Protein AF-A0A8T6PC17-F1 (afdb_monomer_lite)

Structure (mmCIF, N/CA/C/O backbone):
data_AF-A0A8T6PC17-F1
#
_entry.id   AF-A0A8T6PC17-F1
#
loop_
_atom_site.group_PDB
_atom_site.id
_atom_site.type_symbol
_atom_site.label_atom_id
_atom_site.label_alt_id
_atom_site.label_comp_id
_atom_site.label_asym_id
_atom_site.label_entity_id
_atom_site.label_seq_id
_atom_site.pdbx_PDB_ins_code
_atom_site.Cartn_x
_atom_site.Cartn_y
_atom_site.Cartn_z
_atom_site.occupancy
_atom_site.B_iso_or_equiv
_atom_site.auth_seq_id
_atom_site.auth_comp_id
_atom_site.auth_asym_id
_atom_site.auth_atom_id
_atom_site.pdbx_PDB_model_num
ATOM 1 N N . MET A 1 1 ? -66.123 38.600 8.427 1.00 38.62 1 MET A N 1
ATOM 2 C CA . MET A 1 1 ? -66.485 37.543 9.394 1.00 38.62 1 MET A CA 1
ATOM 3 C C . MET A 1 1 ? -65.204 36.845 9.811 1.00 38.62 1 MET A C 1
ATOM 5 O O . MET A 1 1 ? -64.512 36.312 8.956 1.00 38.62 1 MET A O 1
ATOM 9 N N . ASN A 1 2 ? -64.851 36.982 11.090 1.00 35.50 2 ASN A N 1
ATOM 10 C CA . ASN A 1 2 ? -63.635 36.460 11.715 1.00 35.50 2 ASN A CA 1
ATOM 11 C C . ASN A 1 2 ? -63.591 34.930 11.661 1.00 35.50 2 ASN A C 1
ATOM 13 O O . ASN A 1 2 ? -64.499 34.290 12.186 1.00 35.50 2 ASN A O 1
ATOM 17 N N . HIS A 1 3 ? -62.509 34.360 11.130 1.00 36.97 3 HIS A N 1
ATOM 18 C CA . HIS A 1 3 ? -62.117 32.990 11.450 1.00 36.97 3 HIS A CA 1
ATOM 19 C C . HIS A 1 3 ? -60.889 33.017 12.358 1.00 36.97 3 HIS A C 1
ATOM 21 O O . HIS A 1 3 ? -59.875 33.644 12.062 1.00 36.97 3 HIS A O 1
ATOM 27 N N . ASN A 1 4 ? -61.067 32.381 13.512 1.00 34.69 4 ASN A N 1
ATOM 28 C CA . ASN A 1 4 ? -60.181 32.371 14.660 1.00 34.69 4 ASN A CA 1
ATOM 29 C C . ASN A 1 4 ? -58.764 31.895 14.335 1.00 34.69 4 ASN A C 1
ATOM 31 O O . ASN A 1 4 ? -58.539 30.756 13.930 1.00 34.69 4 ASN A O 1
ATOM 35 N N . ASN A 1 5 ? -57.819 32.771 14.660 1.00 35.12 5 ASN A N 1
ATOM 36 C CA . ASN A 1 5 ? -56.420 32.471 14.898 1.00 35.12 5 ASN A CA 1
ATOM 37 C C . ASN A 1 5 ? -56.327 31.510 16.099 1.00 35.12 5 ASN A C 1
ATOM 39 O O . ASN A 1 5 ? -56.487 31.925 17.246 1.00 35.12 5 ASN A O 1
ATOM 43 N N . THR A 1 6 ? -56.097 30.222 15.855 1.00 39.25 6 THR A N 1
ATOM 44 C CA . THR A 1 6 ? -55.611 29.298 16.887 1.00 39.25 6 THR A CA 1
ATOM 45 C C . THR A 1 6 ? -54.110 29.182 16.700 1.00 39.25 6 THR A C 1
ATOM 47 O O . THR A 1 6 ? -53.612 28.352 15.947 1.00 39.25 6 THR A O 1
ATOM 50 N N . GLN A 1 7 ? -53.383 30.084 17.357 1.00 31.59 7 GLN A N 1
ATOM 51 C CA . GLN A 1 7 ? -51.952 29.905 17.530 1.00 31.59 7 GLN A CA 1
ATOM 52 C C . GLN A 1 7 ? -51.702 28.605 18.309 1.00 31.59 7 GLN A C 1
ATOM 54 O O . GLN A 1 7 ? -52.359 28.385 19.334 1.00 31.59 7 GLN A O 1
ATOM 59 N N . PRO A 1 8 ? -50.755 27.750 17.887 1.00 36.22 8 PRO A N 1
ATOM 60 C CA . PRO A 1 8 ? -50.191 26.774 18.799 1.00 36.22 8 PRO A CA 1
ATOM 61 C C . PRO A 1 8 ? -49.526 27.549 19.938 1.00 36.22 8 PRO A C 1
ATOM 63 O O . PRO A 1 8 ? -48.750 28.475 19.697 1.00 36.22 8 PRO A O 1
ATOM 66 N N . LYS A 1 9 ? -49.886 27.200 21.178 1.00 34.41 9 LYS A N 1
ATOM 67 C CA . LYS A 1 9 ? -49.262 27.728 22.392 1.00 34.41 9 LYS A CA 1
ATOM 68 C C . LYS A 1 9 ? -47.749 27.718 22.209 1.00 34.41 9 LYS A C 1
ATOM 70 O O . LYS A 1 9 ? -47.139 26.661 22.086 1.00 34.41 9 LYS A O 1
ATOM 75 N N . THR A 1 10 ? -47.171 28.907 22.222 1.00 37.72 10 THR A N 1
ATOM 76 C CA . THR A 1 10 ? -45.755 29.129 22.447 1.00 37.72 10 THR A CA 1
ATOM 77 C C . THR A 1 10 ? -45.393 28.497 23.790 1.00 37.72 10 THR A C 1
ATOM 79 O O . THR A 1 10 ? -45.603 29.100 24.841 1.00 37.72 10 THR A O 1
ATOM 82 N N . SER A 1 11 ? -44.850 27.278 23.775 1.00 37.09 11 SER A N 1
ATOM 83 C CA . SER A 1 11 ? -43.999 26.778 24.857 1.00 37.09 11 SER A CA 1
ATOM 84 C C . SER A 1 11 ? -42.631 27.451 24.727 1.00 37.09 11 SER A C 1
ATOM 86 O O . SER A 1 11 ? -41.612 26.815 24.466 1.00 37.09 11 SER A O 1
ATOM 88 N N . SER A 1 12 ? -42.625 28.779 24.799 1.00 42.44 12 SER A N 1
ATOM 89 C CA . SER A 1 12 ? -41.418 29.513 25.120 1.00 42.44 12 SER A CA 1
ATOM 90 C C . SER A 1 12 ? -41.206 29.351 26.618 1.00 42.44 12 SER A C 1
ATOM 92 O O . SER A 1 12 ? -42.119 29.661 27.383 1.00 42.44 12 SER A O 1
ATOM 94 N N . ASP A 1 13 ? -39.996 28.932 26.983 1.00 37.28 13 ASP A N 1
ATOM 95 C CA . ASP A 1 13 ? -39.400 29.064 28.319 1.00 37.28 13 ASP A CA 1
ATOM 96 C C . ASP A 1 13 ? -39.451 27.834 29.256 1.00 37.28 13 ASP A C 1
ATOM 98 O O . ASP A 1 13 ? -39.882 27.926 30.400 1.00 37.28 13 ASP A O 1
ATOM 102 N N . ASP A 1 14 ? -38.949 26.675 28.796 1.00 39.75 14 ASP A N 1
ATOM 103 C CA . ASP A 1 14 ? -38.474 25.601 29.705 1.00 39.75 14 ASP A CA 1
ATOM 104 C C . ASP A 1 14 ? -37.190 24.892 29.209 1.00 39.75 14 ASP A C 1
ATOM 106 O O . ASP A 1 14 ? -36.921 23.730 29.499 1.00 39.75 14 ASP A O 1
ATOM 110 N N . THR A 1 15 ? -36.354 25.579 28.421 1.00 43.72 15 THR A N 1
ATOM 111 C CA . THR A 1 15 ? -35.022 25.071 28.014 1.00 43.72 15 THR A CA 1
ATOM 112 C C . THR A 1 15 ? -33.902 25.538 28.951 1.00 43.72 15 THR A C 1
ATOM 114 O O . THR A 1 15 ? -32.711 25.375 28.673 1.00 43.72 15 THR A O 1
ATOM 117 N N . THR A 1 16 ? -34.268 26.120 30.089 1.00 41.66 16 THR A N 1
ATOM 118 C CA . THR A 1 16 ? -33.366 26.677 31.094 1.00 41.66 16 THR A CA 1
ATOM 119 C C . THR A 1 16 ? -32.844 25.558 31.993 1.00 41.66 16 THR A C 1
ATOM 121 O O . THR A 1 16 ? -33.380 25.268 33.054 1.00 41.66 16 THR A O 1
ATOM 124 N N . HIS A 1 17 ? -31.757 24.919 31.555 1.00 48.59 17 HIS A N 1
ATOM 125 C CA . HIS A 1 17 ? -30.854 24.113 32.384 1.00 48.59 17 HIS A CA 1
ATOM 126 C C . HIS A 1 17 ? -31.538 23.150 33.369 1.00 48.59 17 HIS A C 1
ATOM 128 O O . HIS A 1 17 ? -31.428 23.319 34.588 1.00 48.59 17 HIS A O 1
ATOM 134 N N . ARG A 1 18 ? -32.134 22.060 32.867 1.00 57.16 18 ARG A N 1
ATOM 135 C CA . ARG A 1 18 ? -32.389 20.888 33.717 1.00 57.16 18 ARG A CA 1
ATOM 136 C C . ARG A 1 18 ? -31.048 20.487 34.344 1.00 57.16 18 ARG A C 1
ATOM 138 O O . ARG A 1 18 ? -30.121 20.066 33.648 1.00 57.16 18 ARG A O 1
ATOM 145 N N . ARG A 1 19 ? -30.884 20.743 35.648 1.00 61.84 19 ARG A N 1
ATOM 146 C CA . ARG A 1 19 ? -29.647 20.413 36.367 1.00 61.84 19 ARG A CA 1
ATOM 147 C C . ARG A 1 19 ? -29.445 18.908 36.233 1.00 61.84 19 ARG A C 1
ATOM 149 O O . ARG A 1 19 ? -30.318 18.148 36.643 1.00 61.84 19 ARG A O 1
ATOM 156 N N . LEU A 1 20 ? -28.310 18.495 35.659 1.00 67.81 20 LEU A N 1
ATOM 157 C CA . LEU A 1 20 ? -27.928 17.083 35.636 1.00 67.81 20 LEU A CA 1
ATOM 158 C C . LEU A 1 20 ? -28.028 16.529 37.058 1.00 67.81 20 LEU A C 1
ATOM 160 O O . LEU A 1 20 ? -27.540 17.156 38.005 1.00 67.81 20 LEU A O 1
ATOM 164 N N . SER A 1 21 ? -28.599 15.334 37.189 1.00 80.12 21 SER A N 1
ATOM 165 C CA . SER A 1 21 ? -28.471 14.557 38.416 1.00 80.12 21 SER A CA 1
ATOM 166 C C . SER A 1 21 ? -26.987 14.438 38.772 1.00 80.12 21 SER A C 1
ATOM 168 O O . SER A 1 21 ? -26.152 14.170 37.902 1.00 80.12 21 SER A O 1
ATOM 170 N N . GLY A 1 22 ? -26.637 14.629 40.048 1.00 81.44 22 GLY A N 1
ATOM 171 C CA . GLY A 1 22 ? -25.241 14.552 40.498 1.00 81.44 22 GLY A CA 1
ATOM 172 C C . GLY A 1 22 ? -24.567 13.226 40.122 1.00 81.44 22 GLY A C 1
ATOM 173 O O . GLY A 1 22 ? -23.372 13.202 39.841 1.00 81.44 22 GLY A O 1
ATOM 174 N N . LYS A 1 23 ? -25.354 12.144 40.023 1.00 85.75 23 LYS A N 1
ATOM 175 C CA . LYS A 1 23 ? -24.898 10.824 39.567 1.00 85.75 23 LYS A CA 1
ATOM 176 C C . LYS A 1 23 ? -24.514 10.817 38.084 1.00 85.75 23 LYS A C 1
ATOM 178 O O . LYS A 1 23 ? -23.431 10.347 37.754 1.00 85.75 23 LYS A O 1
ATOM 183 N N . ASP A 1 24 ? -25.349 11.373 37.206 1.00 84.69 24 ASP A N 1
ATOM 184 C CA . ASP A 1 24 ? -25.100 11.375 35.755 1.00 84.69 24 ASP A CA 1
ATOM 185 C C . ASP A 1 24 ? -23.933 12.285 35.383 1.00 84.69 24 ASP A C 1
ATOM 187 O O . ASP A 1 24 ? -23.145 11.959 34.497 1.00 84.69 24 ASP A O 1
ATOM 191 N N . ARG A 1 25 ? -23.768 13.397 36.111 1.00 86.25 25 ARG A N 1
ATOM 192 C CA . ARG A 1 25 ? -22.602 14.270 35.950 1.00 86.25 25 ARG A CA 1
ATOM 193 C C . ARG A 1 25 ? -21.313 13.537 36.311 1.00 86.25 25 ARG A C 1
ATOM 195 O O . ARG A 1 25 ? -20.349 13.611 35.555 1.00 86.25 25 ARG A O 1
ATOM 202 N N . LEU A 1 26 ? -21.311 12.825 37.438 1.00 88.44 26 LEU A N 1
ATOM 203 C CA . LEU A 1 26 ? -20.152 12.055 37.881 1.00 88.44 26 LEU A CA 1
ATOM 204 C C . LEU A 1 26 ? -19.816 10.952 36.872 1.00 88.44 26 LEU A C 1
ATOM 206 O O . LEU A 1 26 ? -18.661 10.825 36.479 1.00 88.44 26 LEU A O 1
ATOM 210 N N . VAL A 1 27 ? -20.814 10.200 36.395 1.00 88.19 27 VAL A N 1
ATOM 211 C CA . VAL A 1 27 ? -20.588 9.134 35.404 1.00 88.19 27 VAL A CA 1
ATOM 212 C C . VAL A 1 27 ? -20.061 9.702 34.085 1.00 88.19 27 VAL A C 1
ATOM 214 O O . VAL A 1 27 ? -19.122 9.141 33.527 1.00 88.19 27 VAL A O 1
ATOM 217 N N . LEU A 1 28 ? -20.591 10.835 33.610 1.00 88.44 28 LEU A N 1
ATOM 218 C CA . LEU A 1 28 ? -20.101 11.492 32.397 1.00 88.44 28 LEU A CA 1
ATOM 219 C C . LEU A 1 28 ? -18.649 11.971 32.548 1.00 88.44 28 LEU A C 1
ATOM 221 O O . LEU A 1 28 ? -17.837 11.778 31.642 1.00 88.44 28 LEU A O 1
ATOM 225 N N . GLU A 1 29 ? -18.306 12.580 33.688 1.00 89.94 29 GLU A N 1
ATOM 226 C CA . GLU A 1 29 ? -16.937 13.014 33.978 1.00 89.94 29 GLU A CA 1
ATOM 227 C C . GLU A 1 29 ? -15.982 11.812 34.010 1.00 89.94 29 GLU A C 1
ATOM 229 O O . GLU A 1 29 ? -14.968 11.831 33.309 1.00 89.94 29 GLU A O 1
ATOM 234 N N . VAL A 1 30 ? -16.342 10.732 34.710 1.00 91.69 30 VAL A N 1
ATOM 235 C CA . VAL A 1 30 ? -15.553 9.491 34.753 1.00 91.69 30 VAL A CA 1
ATOM 236 C C . VAL A 1 30 ? -15.402 8.882 33.359 1.00 91.69 30 VAL A C 1
ATOM 238 O O . VAL A 1 30 ? -14.283 8.593 32.946 1.00 91.69 30 VAL A O 1
ATOM 241 N N . LEU A 1 31 ? -16.489 8.741 32.596 1.00 91.88 31 LEU A N 1
ATOM 242 C CA . LEU A 1 31 ? -16.455 8.174 31.247 1.00 91.88 31 LEU A CA 1
ATOM 243 C C . LEU A 1 31 ? -15.556 8.993 30.313 1.00 91.88 31 LEU A C 1
ATOM 245 O O . LEU A 1 31 ? -14.744 8.428 29.580 1.00 91.88 31 LEU A O 1
ATOM 249 N N . SER A 1 32 ? -15.659 10.324 30.368 1.00 90.00 32 SER A N 1
ATOM 250 C CA . SER A 1 32 ? -14.816 11.216 29.568 1.00 90.00 32 SER A CA 1
ATOM 251 C C . SER A 1 32 ? -13.331 11.051 29.903 1.00 90.00 32 SER A C 1
ATOM 253 O O . SER A 1 32 ? -12.509 10.931 28.996 1.00 90.00 32 SER A O 1
ATOM 255 N N . ILE A 1 33 ? -12.993 10.967 31.195 1.00 93.75 33 ILE A N 1
ATOM 256 C CA . ILE A 1 33 ? -11.620 10.773 31.672 1.00 93.75 33 ILE A CA 1
ATOM 257 C C . ILE A 1 33 ? -11.094 9.407 31.238 1.00 93.75 33 ILE A C 1
ATOM 259 O O . ILE A 1 33 ? -9.994 9.332 30.703 1.00 93.75 33 ILE A O 1
ATOM 263 N N . VAL A 1 34 ? -11.884 8.343 31.403 1.00 92.88 34 VAL A N 1
ATOM 264 C CA . VAL A 1 34 ? -11.506 6.987 30.985 1.00 92.88 34 VAL A CA 1
ATOM 265 C C . VAL A 1 34 ? -11.266 6.928 29.476 1.00 92.88 34 VAL A C 1
ATOM 267 O O . VAL A 1 34 ? -10.267 6.362 29.047 1.00 92.88 34 VAL A O 1
ATOM 270 N N . THR A 1 35 ? -12.121 7.559 28.665 1.00 92.62 35 THR A N 1
ATOM 271 C CA . THR A 1 35 ? -11.946 7.603 27.200 1.00 92.62 35 THR A CA 1
ATOM 272 C C . THR A 1 35 ? -10.639 8.300 26.813 1.00 92.62 35 THR A C 1
ATOM 274 O O . THR A 1 35 ? -9.890 7.799 25.976 1.00 92.62 35 THR A O 1
ATOM 277 N N . ILE A 1 36 ? -10.338 9.441 27.444 1.00 93.50 36 ILE A N 1
ATOM 278 C CA . ILE A 1 36 ? -9.083 10.174 27.219 1.00 93.50 36 ILE A CA 1
ATOM 279 C C . ILE A 1 36 ? -7.891 9.320 27.651 1.00 93.50 36 ILE A C 1
ATOM 281 O O . ILE A 1 36 ? -6.908 9.229 26.921 1.00 93.50 36 ILE A O 1
ATOM 285 N N . LEU A 1 37 ? -7.989 8.670 28.812 1.00 95.38 37 LEU A N 1
ATOM 286 C CA . LEU A 1 37 ? -6.929 7.835 29.361 1.00 95.38 37 LEU A CA 1
ATOM 287 C C . LEU A 1 37 ? -6.628 6.642 28.451 1.00 95.38 37 LEU A C 1
ATOM 289 O O . LEU A 1 37 ? -5.460 6.358 28.227 1.00 95.38 37 LEU A O 1
ATOM 293 N N . ILE A 1 38 ? -7.644 6.009 27.855 1.00 92.44 38 ILE A N 1
ATOM 294 C CA . ILE A 1 38 ? -7.450 4.969 26.831 1.00 92.44 38 ILE A CA 1
ATOM 295 C C . ILE A 1 38 ? -6.621 5.519 25.663 1.00 92.44 38 ILE A C 1
ATOM 297 O O . ILE A 1 38 ? -5.624 4.910 25.285 1.00 92.44 38 ILE A O 1
ATOM 301 N N . GLY A 1 39 ? -6.983 6.689 25.126 1.00 92.38 39 GLY A N 1
ATOM 302 C CA . GLY A 1 39 ? -6.232 7.319 24.036 1.00 92.38 39 GLY A CA 1
ATOM 303 C C . GLY A 1 39 ? -4.778 7.626 24.410 1.00 92.38 39 GLY A C 1
ATOM 304 O O . GLY A 1 39 ? -3.867 7.322 23.645 1.00 92.38 39 GLY A O 1
ATOM 305 N N . VAL A 1 40 ? -4.544 8.158 25.613 1.00 95.62 40 VAL A N 1
ATOM 306 C CA . VAL A 1 40 ? -3.193 8.436 26.130 1.00 95.62 40 VAL A CA 1
ATOM 307 C C . VAL A 1 40 ? -2.389 7.149 26.315 1.00 95.62 40 VAL A C 1
ATOM 309 O O . VAL A 1 40 ? -1.231 7.099 25.913 1.00 95.62 40 VAL A O 1
ATOM 312 N N . VAL A 1 41 ? -2.991 6.095 26.871 1.00 95.00 41 VAL A N 1
ATOM 313 C CA . VAL A 1 41 ? -2.334 4.793 27.063 1.00 95.00 41 VAL A CA 1
ATOM 314 C C . VAL A 1 41 ? -1.929 4.180 25.725 1.00 95.00 41 VAL A C 1
ATOM 316 O O . VAL A 1 41 ? -0.812 3.687 25.616 1.00 95.00 41 VAL A O 1
ATOM 319 N N . VAL A 1 42 ? -2.774 4.260 24.692 1.00 93.50 42 VAL A N 1
ATOM 320 C CA . VAL A 1 42 ? -2.438 3.781 23.338 1.00 93.50 42 VAL A CA 1
ATOM 321 C C . VAL A 1 42 ? -1.213 4.511 22.776 1.00 93.50 42 VAL A C 1
ATOM 323 O O . VAL A 1 42 ? -0.306 3.875 22.238 1.00 93.50 42 VAL A O 1
ATOM 326 N N . LEU A 1 43 ? -1.144 5.835 22.940 1.00 95.25 43 LEU A N 1
ATOM 327 C CA . LEU A 1 43 ? -0.004 6.635 22.482 1.00 95.25 43 LEU A CA 1
ATOM 328 C C . LEU A 1 43 ? 1.276 6.334 23.275 1.00 95.25 43 LEU A C 1
ATOM 330 O O . LEU A 1 43 ? 2.348 6.196 22.687 1.00 95.25 43 LEU A O 1
ATOM 334 N N . LEU A 1 44 ? 1.168 6.199 24.600 1.00 95.94 44 LEU A N 1
ATOM 335 C CA . LEU A 1 44 ? 2.292 5.835 25.465 1.00 95.94 44 LEU A CA 1
ATOM 336 C C . LEU A 1 44 ? 2.807 4.429 25.161 1.00 95.94 44 LEU A C 1
ATOM 338 O O . LEU A 1 44 ? 4.017 4.219 25.140 1.00 95.94 44 LEU A O 1
ATOM 342 N N . TYR A 1 45 ? 1.907 3.484 24.890 1.00 94.56 45 TYR A N 1
ATOM 343 C CA . TYR A 1 45 ? 2.270 2.132 24.486 1.00 94.56 45 TYR A CA 1
ATOM 344 C C . TYR A 1 45 ? 3.066 2.143 23.181 1.00 94.56 45 TYR A C 1
ATOM 346 O O . TYR A 1 45 ? 4.113 1.507 23.108 1.00 94.56 45 TYR A O 1
ATOM 354 N N . PHE A 1 46 ? 2.627 2.910 22.179 1.00 95.06 46 PHE A N 1
ATOM 355 C CA . PHE A 1 46 ? 3.373 3.053 20.930 1.00 95.06 46 PHE A CA 1
ATOM 356 C C . PHE A 1 46 ? 4.759 3.665 21.153 1.00 95.06 46 PHE A C 1
ATOM 358 O O . PHE A 1 46 ? 5.749 3.123 20.671 1.00 95.06 46 PHE A O 1
ATOM 365 N N . PHE A 1 47 ? 4.857 4.740 21.939 1.00 94.06 47 PHE A N 1
ATOM 366 C CA . PHE A 1 47 ? 6.151 5.341 22.267 1.00 94.06 47 PHE A CA 1
ATOM 367 C C . PHE A 1 47 ? 7.079 4.356 22.993 1.00 94.06 47 PHE A C 1
ATOM 369 O O . PHE A 1 47 ? 8.264 4.262 22.676 1.00 94.06 47 PHE A O 1
ATOM 376 N N . ASN A 1 48 ? 6.533 3.583 23.936 1.00 95.00 48 ASN A N 1
ATOM 377 C CA . ASN A 1 48 ? 7.278 2.530 24.611 1.00 95.00 48 ASN A CA 1
ATOM 378 C C . ASN A 1 48 ? 7.727 1.444 23.625 1.00 95.00 48 ASN A C 1
ATOM 380 O O . ASN A 1 48 ? 8.886 1.055 23.664 1.00 95.00 48 ASN A O 1
ATOM 384 N N . SER A 1 49 ? 6.852 1.018 22.709 1.00 93.88 49 SER A N 1
ATOM 385 C CA . SER A 1 49 ? 7.167 0.030 21.673 1.00 93.88 49 SER A CA 1
ATOM 386 C C . SER A 1 49 ? 8.324 0.480 20.786 1.00 93.88 49 SER A C 1
ATOM 388 O O . SER A 1 49 ? 9.204 -0.326 20.511 1.00 93.88 49 SER A O 1
ATOM 390 N N . VAL A 1 50 ? 8.348 1.752 20.372 1.00 93.50 50 VAL A N 1
ATOM 391 C CA . VAL A 1 50 ? 9.450 2.329 19.582 1.00 93.50 50 VAL A CA 1
ATOM 392 C C . VAL A 1 50 ? 10.751 2.334 20.384 1.00 93.50 50 VAL A C 1
ATOM 394 O O . VAL A 1 50 ? 11.802 2.001 19.853 1.00 93.50 50 VAL A O 1
ATOM 397 N N . ARG A 1 51 ? 10.690 2.671 21.676 1.00 92.50 51 ARG A N 1
ATOM 398 C CA . ARG A 1 51 ? 11.867 2.709 22.554 1.00 92.50 51 ARG A CA 1
ATOM 399 C C . ARG A 1 51 ? 12.442 1.322 22.855 1.00 92.50 51 ARG A C 1
ATOM 401 O O . ARG A 1 51 ? 13.638 1.195 23.084 1.00 92.50 51 ARG A O 1
ATOM 408 N N . THR A 1 52 ? 11.606 0.292 22.930 1.00 92.75 52 THR A N 1
ATOM 409 C CA . THR A 1 52 ? 12.044 -1.075 23.248 1.00 92.75 52 THR A CA 1
ATOM 410 C C . THR A 1 52 ? 12.378 -1.910 22.015 1.00 92.75 52 THR A C 1
ATOM 412 O O . THR A 1 52 ? 12.751 -3.070 22.168 1.00 92.75 52 THR A O 1
ATOM 415 N N . ASP A 1 53 ? 12.213 -1.364 20.809 1.00 93.00 53 ASP A N 1
ATOM 416 C CA . ASP A 1 53 ? 12.448 -2.100 19.570 1.00 93.00 53 ASP A CA 1
ATOM 417 C C . ASP A 1 53 ? 13.930 -2.456 19.409 1.00 93.00 53 ASP A C 1
ATOM 419 O O . ASP A 1 53 ? 14.810 -1.602 19.540 1.00 93.00 53 ASP A O 1
ATOM 423 N N . SER A 1 54 ? 14.207 -3.731 19.130 1.00 88.19 54 SER A N 1
ATOM 424 C CA . SER A 1 54 ? 15.579 -4.233 19.065 1.00 88.19 54 SER A CA 1
ATOM 425 C C . SER A 1 54 ? 16.367 -3.605 17.919 1.00 88.19 54 SER A C 1
ATOM 427 O O . SER A 1 54 ? 17.521 -3.254 18.125 1.00 88.19 54 SER A O 1
ATOM 429 N N . LYS A 1 55 ? 15.747 -3.405 16.746 1.00 85.69 55 LYS A N 1
ATOM 430 C CA . LYS A 1 55 ? 16.431 -2.846 15.569 1.00 85.69 55 LYS A CA 1
ATOM 431 C C . LYS A 1 55 ? 16.785 -1.381 15.782 1.00 85.69 55 LYS A C 1
ATOM 433 O O . LYS A 1 55 ? 17.855 -0.938 15.390 1.00 85.69 55 LYS A O 1
ATOM 438 N N . ILE A 1 56 ? 15.894 -0.619 16.417 1.00 87.62 56 ILE A N 1
ATOM 439 C CA . ILE A 1 56 ? 16.158 0.791 16.732 1.00 87.62 56 ILE A CA 1
ATOM 440 C C . ILE A 1 56 ? 17.276 0.909 17.768 1.00 87.62 56 ILE A C 1
ATOM 442 O O . ILE A 1 56 ? 18.183 1.718 17.582 1.00 87.62 56 ILE A O 1
ATOM 446 N N . ASN A 1 57 ? 17.232 0.104 18.831 1.00 87.06 57 ASN A N 1
ATOM 447 C CA . ASN A 1 57 ? 18.271 0.131 19.859 1.00 87.06 57 ASN A CA 1
ATOM 448 C C . ASN A 1 57 ? 19.626 -0.341 19.318 1.00 87.06 57 ASN A C 1
ATOM 450 O O . ASN A 1 57 ? 20.632 0.261 19.656 1.00 87.06 57 ASN A O 1
ATOM 454 N N . GLU A 1 58 ? 19.655 -1.314 18.406 1.00 84.25 58 GLU A N 1
ATOM 455 C CA . GLU A 1 58 ? 20.879 -1.739 17.714 1.00 84.25 58 GLU A CA 1
ATOM 456 C C . GLU A 1 58 ? 21.541 -0.589 16.938 1.00 84.25 58 GLU A C 1
ATOM 458 O O . GLU A 1 58 ? 22.755 -0.414 17.006 1.00 84.25 58 GLU A O 1
ATOM 463 N N . VAL A 1 59 ? 20.754 0.251 16.254 1.00 84.06 59 VAL A N 1
ATOM 464 C CA . VAL A 1 59 ? 21.289 1.441 15.568 1.00 84.06 59 VAL A CA 1
ATOM 465 C C . VAL A 1 59 ? 21.744 2.522 16.554 1.00 84.06 59 VAL A C 1
ATOM 467 O O . VAL A 1 59 ? 22.734 3.208 16.303 1.00 84.06 59 VAL A O 1
ATOM 470 N N . LEU A 1 60 ? 21.014 2.720 17.655 1.00 85.31 60 LEU A N 1
ATOM 471 C CA . LEU A 1 60 ? 21.335 3.741 18.662 1.00 85.31 60 LEU A CA 1
ATOM 472 C C . LEU A 1 60 ? 22.583 3.391 19.477 1.00 85.31 60 LEU A C 1
ATOM 474 O O . LEU A 1 60 ? 23.378 4.281 19.774 1.00 85.31 60 LEU A O 1
ATOM 478 N N . ASP A 1 61 ? 22.748 2.113 19.804 1.00 83.38 61 ASP A N 1
ATOM 479 C CA . ASP A 1 61 ? 23.880 1.577 20.557 1.00 83.38 61 ASP A CA 1
ATOM 480 C C . ASP A 1 61 ? 25.073 1.234 19.645 1.00 83.38 61 ASP A C 1
ATOM 482 O O . ASP A 1 61 ? 26.078 0.704 20.123 1.00 83.38 61 ASP A O 1
ATOM 486 N N . TRP A 1 62 ? 24.997 1.566 18.346 1.00 77.44 62 TRP A N 1
ATOM 487 C CA . TRP A 1 62 ? 26.073 1.336 17.383 1.00 77.44 62 TRP A CA 1
ATOM 488 C C . TRP A 1 62 ? 27.361 2.037 17.828 1.00 77.44 62 TRP A C 1
ATOM 490 O O . TRP A 1 62 ? 27.492 3.268 17.772 1.00 77.44 62 TRP A O 1
ATOM 500 N N . SER A 1 63 ? 28.341 1.246 18.258 1.00 66.69 63 SER A N 1
ATOM 501 C CA . SER A 1 63 ? 29.620 1.730 18.768 1.00 66.69 63 SER A CA 1
ATOM 502 C C . SER A 1 63 ? 30.708 1.650 17.693 1.00 66.69 63 SER A C 1
ATOM 504 O O . SER A 1 63 ? 30.613 0.904 16.721 1.00 66.69 63 SER A O 1
ATOM 506 N N . ALA A 1 64 ? 31.775 2.438 17.853 1.00 59.28 64 ALA A N 1
ATOM 507 C CA . ALA A 1 64 ? 32.928 2.396 16.947 1.00 59.28 64 ALA A CA 1
ATOM 508 C C . ALA A 1 64 ? 33.669 1.040 16.964 1.00 59.28 64 ALA A C 1
ATOM 510 O O . ALA A 1 64 ? 34.393 0.739 16.022 1.00 59.28 64 ALA A O 1
ATOM 511 N N . GLU A 1 65 ? 33.452 0.222 17.997 1.00 55.88 65 GLU A N 1
ATOM 512 C CA . GLU A 1 65 ? 34.057 -1.104 18.182 1.00 55.88 65 GLU A CA 1
ATOM 513 C C . GLU A 1 65 ? 33.532 -2.117 17.141 1.00 55.88 65 GLU A C 1
ATOM 515 O O . GLU A 1 65 ? 34.291 -2.936 16.636 1.00 55.88 65 GLU A O 1
ATOM 520 N N . GLN A 1 66 ? 32.271 -1.986 16.702 1.00 58.62 66 GLN A N 1
ATOM 521 C CA . GLN A 1 66 ? 31.702 -2.797 15.608 1.00 58.62 66 GLN A CA 1
ATOM 522 C C . GLN A 1 66 ? 32.330 -2.481 14.243 1.00 58.62 66 GLN A C 1
ATOM 524 O O . GLN A 1 66 ? 32.400 -3.343 13.372 1.00 58.62 66 GLN A O 1
ATOM 529 N N . THR A 1 67 ? 32.819 -1.253 14.055 1.00 56.62 67 THR A N 1
ATOM 530 C CA . THR A 1 67 ? 33.531 -0.844 12.836 1.00 56.62 67 THR A CA 1
ATOM 531 C C . THR A 1 67 ? 34.981 -1.353 12.813 1.00 56.62 67 THR A C 1
ATOM 533 O O . THR A 1 67 ? 35.574 -1.443 11.742 1.00 56.62 67 THR A O 1
ATOM 536 N N . GLU A 1 68 ? 35.565 -1.708 13.967 1.00 55.56 68 GLU A N 1
ATOM 537 C CA . GLU A 1 68 ? 36.892 -2.345 14.033 1.00 55.56 68 GLU A CA 1
ATOM 538 C C . GLU A 1 68 ? 36.853 -3.837 13.663 1.00 55.56 68 GLU A C 1
ATOM 540 O O . GLU A 1 68 ? 37.838 -4.353 13.134 1.00 55.56 68 GLU A O 1
ATOM 545 N N . GLU A 1 69 ? 35.730 -4.525 13.900 1.00 63.66 69 GLU A N 1
ATOM 546 C CA . GLU A 1 69 ? 35.567 -5.957 13.608 1.00 63.66 69 GLU A CA 1
ATOM 547 C C . GLU A 1 69 ? 35.222 -6.231 12.128 1.00 63.66 69 GLU A C 1
ATOM 549 O O . GLU A 1 69 ? 35.691 -7.218 11.558 1.00 63.66 69 GLU A O 1
ATOM 554 N N . ASP A 1 70 ? 34.486 -5.321 11.473 1.00 61.56 70 ASP A N 1
ATOM 555 C CA . ASP A 1 70 ? 34.257 -5.327 10.022 1.00 61.56 70 ASP A CA 1
ATOM 556 C C . ASP A 1 70 ? 34.459 -3.917 9.420 1.00 61.56 70 ASP A C 1
ATOM 558 O O . ASP A 1 70 ? 33.605 -3.039 9.579 1.00 61.56 70 ASP A O 1
ATOM 562 N N . PRO A 1 71 ? 35.558 -3.679 8.677 1.00 61.38 71 PRO A N 1
ATOM 563 C CA . PRO A 1 71 ? 35.855 -2.375 8.086 1.00 61.38 71 PRO A CA 1
ATOM 564 C C . PRO A 1 71 ? 34.876 -1.951 6.976 1.00 61.38 71 PRO A C 1
ATOM 566 O O . PRO A 1 71 ? 34.928 -0.798 6.548 1.00 61.38 71 PRO A O 1
ATOM 569 N N . ASN A 1 72 ? 33.994 -2.843 6.507 1.00 63.75 72 ASN A N 1
ATOM 570 C CA . ASN A 1 72 ? 32.931 -2.525 5.548 1.00 63.75 72 ASN A CA 1
ATOM 571 C C . ASN A 1 72 ? 31.547 -2.384 6.210 1.00 63.75 72 ASN A C 1
ATOM 573 O O . ASN A 1 72 ? 30.557 -2.194 5.500 1.00 63.75 72 ASN A O 1
ATOM 577 N N . ALA A 1 73 ? 31.450 -2.487 7.541 1.00 63.28 73 ALA A N 1
ATOM 578 C CA . ALA A 1 73 ? 30.189 -2.336 8.255 1.00 63.28 73 ALA A CA 1
ATOM 579 C C . ALA A 1 73 ? 29.749 -0.865 8.273 1.00 63.28 73 ALA A C 1
ATOM 581 O O . ALA A 1 73 ? 30.185 -0.050 9.093 1.00 63.28 73 ALA A O 1
ATOM 582 N N . GLU A 1 74 ? 28.869 -0.518 7.338 1.00 68.62 74 GLU A N 1
ATOM 583 C CA . GLU A 1 74 ? 28.222 0.787 7.287 1.00 68.62 74 GLU A CA 1
ATOM 584 C C . GLU A 1 74 ? 27.140 0.906 8.365 1.00 68.62 74 GLU A C 1
ATOM 586 O O . GLU A 1 74 ? 26.411 -0.043 8.660 1.00 68.62 74 GLU A O 1
ATOM 591 N N . ARG A 1 75 ? 27.026 2.100 8.960 1.00 70.19 75 ARG A N 1
ATOM 592 C CA . ARG A 1 75 ? 26.042 2.353 10.016 1.00 70.19 75 ARG A CA 1
ATOM 593 C C . ARG A 1 75 ? 24.624 2.228 9.449 1.00 70.19 75 ARG A C 1
ATOM 595 O O . ARG A 1 75 ? 24.276 3.023 8.570 1.00 70.19 75 ARG A O 1
ATOM 602 N N . PRO A 1 76 ? 23.776 1.330 9.977 1.00 74.62 76 PRO A N 1
ATOM 603 C CA . PRO A 1 76 ? 22.385 1.241 9.556 1.00 74.62 76 PRO A CA 1
ATOM 604 C C . PRO A 1 76 ? 21.667 2.570 9.809 1.00 74.62 76 PRO A C 1
ATOM 606 O O . PRO A 1 76 ? 21.839 3.217 10.843 1.00 74.62 76 PRO A O 1
ATOM 609 N N . SER A 1 77 ? 20.841 3.011 8.859 1.00 83.94 77 SER A N 1
ATOM 610 C CA . SER A 1 77 ? 20.106 4.264 9.041 1.00 83.94 77 SER A CA 1
ATOM 611 C C . SER A 1 77 ? 18.965 4.093 10.054 1.00 83.94 77 SER A C 1
ATOM 613 O O . SER A 1 77 ? 18.126 3.200 9.923 1.00 83.94 77 SER A O 1
ATOM 615 N N . LEU A 1 78 ? 18.890 4.992 11.044 1.00 86.81 78 LEU A N 1
ATOM 616 C CA . LEU A 1 78 ? 17.829 4.987 12.065 1.00 86.81 78 LEU A CA 1
ATOM 617 C C . LEU A 1 78 ? 16.431 5.066 11.435 1.00 86.81 78 LEU A C 1
ATOM 619 O O . LEU A 1 78 ? 15.495 4.403 11.879 1.00 86.81 78 LEU A O 1
ATOM 623 N N . LEU A 1 79 ? 16.299 5.863 10.370 1.00 88.12 79 LEU A N 1
ATOM 624 C CA . LEU A 1 79 ? 15.056 5.979 9.615 1.00 88.12 79 LEU A CA 1
ATOM 625 C C . LEU A 1 79 ? 14.634 4.627 9.028 1.00 88.12 79 LEU A C 1
ATOM 627 O O . LEU A 1 79 ? 13.463 4.270 9.123 1.00 88.12 79 LEU A O 1
ATOM 631 N N . LEU A 1 80 ? 15.567 3.869 8.448 1.00 87.62 80 LEU A N 1
ATOM 632 C CA . LEU A 1 80 ? 15.248 2.572 7.864 1.00 87.62 80 LEU A CA 1
ATOM 633 C C . LEU A 1 80 ? 14.930 1.528 8.932 1.00 87.62 80 LEU A C 1
ATOM 635 O O . LEU A 1 80 ? 13.973 0.784 8.753 1.00 87.62 80 LEU A O 1
ATOM 639 N N . ALA A 1 81 ? 15.652 1.520 10.055 1.00 87.62 81 ALA A N 1
ATOM 640 C CA . ALA A 1 81 ? 15.329 0.651 11.187 1.00 87.62 81 ALA A CA 1
ATOM 641 C C . ALA A 1 81 ? 13.901 0.910 11.704 1.00 87.62 81 ALA A C 1
ATOM 643 O O . ALA A 1 81 ? 13.127 -0.024 11.908 1.00 87.62 81 ALA A O 1
ATOM 644 N N . PHE A 1 82 ? 13.508 2.182 11.827 1.00 91.50 82 PHE A N 1
ATOM 645 C CA . PHE A 1 82 ? 12.141 2.553 12.191 1.00 91.50 82 PHE A CA 1
ATOM 646 C C . PHE A 1 82 ? 11.107 2.103 11.145 1.00 91.50 82 PHE A C 1
ATOM 648 O O . PHE A 1 82 ? 10.078 1.525 11.501 1.00 91.50 82 PHE A O 1
ATOM 655 N N . LEU A 1 83 ? 11.369 2.357 9.859 1.00 91.25 83 LEU A N 1
ATOM 656 C CA . LEU A 1 83 ? 10.466 1.999 8.760 1.00 91.25 83 LEU A CA 1
ATOM 657 C C . LEU A 1 83 ? 10.320 0.481 8.584 1.00 91.25 83 LEU A C 1
ATOM 659 O O . LEU A 1 83 ? 9.243 0.018 8.220 1.00 91.25 83 LEU A O 1
ATOM 663 N N . ASP A 1 84 ? 11.360 -0.294 8.873 1.00 87.50 84 ASP A N 1
ATOM 664 C CA . ASP A 1 84 ? 11.332 -1.754 8.792 1.00 87.50 84 ASP A CA 1
ATOM 665 C C . ASP A 1 84 ? 10.557 -2.383 9.967 1.00 87.50 84 ASP A C 1
ATOM 667 O O . ASP A 1 84 ? 9.798 -3.331 9.766 1.00 87.50 84 ASP A O 1
ATOM 671 N N . SER A 1 85 ? 10.671 -1.830 11.183 1.00 89.81 85 SER A N 1
ATOM 672 C CA . SER A 1 85 ? 9.907 -2.309 12.351 1.00 89.81 85 SER A CA 1
ATOM 673 C C . SER A 1 85 ? 8.439 -1.858 12.335 1.00 89.81 85 SER A C 1
ATOM 675 O O . SER A 1 85 ? 7.526 -2.665 12.531 1.00 89.81 85 SER A O 1
ATOM 677 N N . PHE A 1 86 ? 8.177 -0.570 12.092 1.00 91.50 86 PHE A N 1
ATOM 678 C CA . PHE A 1 86 ? 6.841 0.017 12.264 1.00 91.50 86 PHE A CA 1
ATOM 679 C C . PHE A 1 86 ? 6.144 0.372 10.952 1.00 91.50 86 PHE A C 1
ATOM 681 O O . PHE A 1 86 ? 4.910 0.387 10.906 1.00 91.50 86 PHE A O 1
ATOM 688 N N . GLY A 1 87 ? 6.897 0.630 9.886 1.00 91.00 87 GLY A N 1
ATOM 689 C CA . GLY A 1 87 ? 6.348 1.185 8.655 1.00 91.00 87 GLY A CA 1
ATOM 690 C C . GLY A 1 87 ? 5.887 2.634 8.814 1.00 91.00 87 GLY A C 1
ATOM 691 O O . GLY A 1 87 ? 6.265 3.346 9.745 1.00 91.00 87 GLY A O 1
ATOM 692 N N . ILE A 1 88 ? 5.041 3.078 7.889 1.00 92.00 88 ILE A N 1
ATOM 693 C CA . ILE A 1 88 ? 4.475 4.434 7.869 1.00 92.00 88 ILE A CA 1
ATOM 694 C C . ILE A 1 88 ? 3.043 4.403 8.412 1.00 92.00 88 ILE A C 1
ATOM 696 O O . ILE A 1 88 ? 2.616 5.299 9.141 1.00 92.00 88 ILE A O 1
ATOM 700 N N . ILE A 1 89 ? 2.290 3.351 8.088 1.00 90.12 89 ILE A N 1
ATOM 701 C CA . ILE A 1 89 ? 0.843 3.302 8.318 1.00 90.12 89 ILE A CA 1
ATOM 702 C C . ILE A 1 89 ? 0.508 3.073 9.789 1.00 90.12 89 ILE A C 1
ATOM 704 O O . ILE A 1 89 ? -0.397 3.720 10.313 1.00 90.12 89 ILE A O 1
ATOM 708 N N . VAL A 1 90 ? 1.217 2.169 10.469 1.00 89.81 90 VAL A N 1
ATOM 709 C CA . VAL A 1 90 ? 0.909 1.819 11.865 1.00 89.81 90 VAL A CA 1
ATOM 710 C C . VAL A 1 90 ? 1.084 3.011 12.809 1.00 89.81 90 VAL A C 1
ATOM 712 O O . VAL A 1 90 ? 0.133 3.295 13.541 1.00 89.81 90 VAL A O 1
ATOM 715 N N . PRO A 1 91 ? 2.203 3.766 12.776 1.00 92.62 91 PRO A N 1
ATOM 716 C CA . PRO A 1 91 ? 2.332 4.991 13.560 1.00 92.62 91 PRO A CA 1
ATOM 717 C C . PRO A 1 91 ? 1.189 5.974 13.294 1.00 92.62 91 PRO A C 1
ATOM 719 O O . PRO A 1 91 ? 0.560 6.452 14.233 1.00 92.62 91 PRO A O 1
ATOM 722 N N . ILE A 1 92 ? 0.857 6.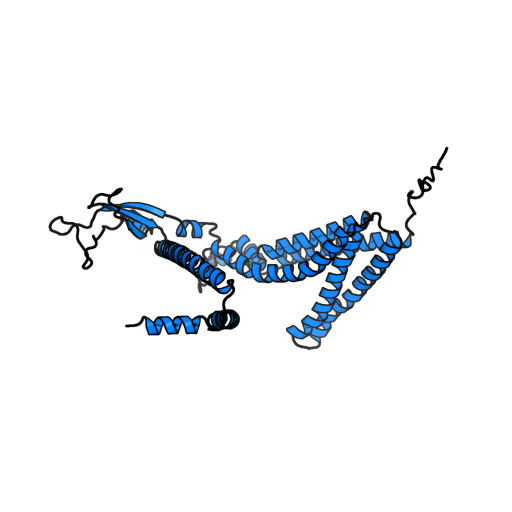226 12.022 1.00 92.44 92 ILE A N 1
ATOM 723 C CA . ILE A 1 92 ? -0.228 7.144 11.644 1.00 92.44 92 ILE A CA 1
ATOM 724 C C . ILE A 1 92 ? -1.572 6.665 12.200 1.00 92.44 92 ILE A C 1
ATOM 726 O O . ILE A 1 92 ? -2.325 7.464 12.755 1.00 92.44 92 ILE A O 1
ATOM 730 N N . LEU A 1 93 ? -1.867 5.370 12.092 1.00 89.62 93 LEU A N 1
ATOM 731 C CA . LEU A 1 93 ? -3.113 4.780 12.572 1.00 89.62 93 LEU A CA 1
ATOM 732 C C . LEU A 1 93 ? -3.216 4.875 14.095 1.00 89.62 93 LEU A C 1
ATOM 734 O O . LEU A 1 93 ? -4.256 5.288 14.601 1.00 89.62 93 LEU A O 1
ATOM 738 N N . ILE A 1 94 ? -2.148 4.553 14.829 1.00 92.06 94 ILE A N 1
ATOM 739 C CA . ILE A 1 94 ? -2.115 4.652 16.294 1.00 92.06 94 ILE A CA 1
ATOM 740 C C . ILE A 1 94 ? -2.272 6.112 16.732 1.00 92.06 94 ILE A C 1
ATOM 742 O O . ILE A 1 94 ? -3.092 6.395 17.606 1.00 92.06 94 ILE A O 1
ATOM 746 N N . LEU A 1 95 ? -1.546 7.046 16.109 1.00 94.44 95 LEU A N 1
ATOM 747 C CA . LEU A 1 95 ? -1.668 8.477 16.399 1.00 94.44 95 LEU A CA 1
ATOM 748 C C . LEU A 1 95 ? -3.093 8.980 16.130 1.00 94.44 95 LEU A C 1
ATOM 750 O O . LEU A 1 95 ? -3.672 9.686 16.959 1.00 94.44 95 LEU A O 1
ATOM 754 N N . PHE A 1 96 ? -3.683 8.575 15.004 1.00 93.00 96 PHE A N 1
ATOM 755 C CA . PHE A 1 96 ? -5.054 8.915 14.638 1.00 93.00 96 PHE A CA 1
ATOM 756 C C . PHE A 1 96 ? -6.070 8.335 15.628 1.00 93.00 96 PHE A C 1
ATOM 758 O O . PHE A 1 96 ? -6.935 9.061 16.114 1.00 93.00 96 PHE A O 1
ATOM 765 N N . LEU A 1 97 ? -5.950 7.051 15.972 1.00 91.12 97 LEU A N 1
ATOM 766 C CA . LEU A 1 97 ? -6.850 6.361 16.891 1.00 91.12 97 LEU A CA 1
ATOM 767 C C . LEU A 1 97 ? -6.752 6.947 18.307 1.00 91.12 97 LEU A C 1
ATOM 769 O O . LEU A 1 97 ? -7.775 7.269 18.911 1.00 91.12 97 LEU A O 1
ATOM 773 N N . GLY A 1 98 ? -5.533 7.155 18.812 1.00 93.00 98 GLY A N 1
ATOM 774 C CA . GLY A 1 98 ? -5.285 7.803 20.100 1.00 93.00 98 GLY A CA 1
ATOM 775 C C . GLY A 1 98 ? -5.860 9.221 20.147 1.00 93.00 98 GLY A C 1
ATOM 776 O O . GLY A 1 98 ? -6.576 9.572 21.088 1.00 93.00 98 GLY A O 1
ATOM 777 N N . GLY A 1 99 ? -5.642 10.011 19.090 1.00 94.75 99 GLY A N 1
ATOM 778 C CA . GLY A 1 99 ? -6.228 11.343 18.934 1.00 94.75 99 GLY A CA 1
ATOM 779 C C . GLY A 1 99 ? -7.760 11.330 18.867 1.00 94.75 99 GLY A C 1
ATOM 780 O O . GLY A 1 99 ? -8.407 12.183 19.478 1.00 94.75 99 GLY A O 1
ATOM 781 N N . LEU A 1 100 ? -8.357 10.343 18.191 1.00 92.75 100 LEU A N 1
ATOM 782 C CA . LEU A 1 100 ? -9.808 10.155 18.114 1.00 92.75 100 LEU A CA 1
ATOM 783 C C . LEU A 1 100 ? -10.392 9.878 19.502 1.00 92.75 100 LEU A C 1
ATOM 785 O O . LEU A 1 100 ? -11.368 10.525 19.875 1.00 92.75 100 LEU A O 1
ATOM 789 N N . PHE A 1 101 ? -9.776 9.000 20.300 1.00 93.75 101 PHE A N 1
ATOM 790 C CA . PHE A 1 101 ? -10.208 8.731 21.677 1.00 93.75 101 PHE A CA 1
ATOM 791 C C . PHE A 1 101 ? -10.125 9.970 22.575 1.00 93.75 101 PHE A C 1
ATOM 793 O O . PHE A 1 101 ? -11.085 10.287 23.281 1.00 93.75 101 PHE A O 1
ATOM 800 N N . ILE A 1 102 ? -9.024 10.724 22.502 1.00 94.56 102 ILE A N 1
ATOM 801 C CA . ILE A 1 102 ? -8.864 11.974 23.261 1.00 94.56 102 ILE A CA 1
ATOM 802 C C . ILE A 1 102 ? -9.937 12.991 22.849 1.00 94.56 102 ILE A C 1
ATOM 804 O O . ILE A 1 102 ? -10.607 13.581 23.702 1.00 94.56 102 ILE A O 1
ATOM 808 N N . ARG A 1 103 ? -10.155 13.157 21.539 1.00 94.19 103 ARG A N 1
ATOM 809 C CA . ARG A 1 103 ? -11.183 14.051 20.994 1.00 94.19 103 ARG A CA 1
ATOM 810 C C . ARG A 1 103 ? -12.587 13.627 21.420 1.00 94.19 103 ARG A C 1
ATOM 812 O O . ARG A 1 103 ? -13.374 14.482 21.817 1.00 94.19 103 ARG A O 1
ATOM 819 N N . LEU A 1 104 ? -12.899 12.334 21.358 1.00 92.69 104 LEU A N 1
ATOM 820 C CA . LEU A 1 104 ? -14.194 11.775 21.745 1.00 92.69 104 LEU A CA 1
ATOM 821 C C . LEU A 1 104 ? -14.478 12.012 23.231 1.00 92.69 104 LEU A C 1
ATOM 823 O O . LEU A 1 104 ? -15.564 12.471 23.578 1.00 92.69 104 LEU A O 1
ATOM 827 N N . GLY A 1 105 ? -13.497 11.770 24.104 1.00 90.88 105 GLY A N 1
ATOM 828 C CA . GLY A 1 105 ? -13.638 12.037 25.533 1.00 90.88 105 GLY A CA 1
ATOM 829 C C . GLY A 1 105 ? -13.840 13.525 25.840 1.00 90.88 105 GLY A C 1
ATOM 830 O O . GLY A 1 105 ? -14.704 13.880 26.643 1.00 90.88 105 GLY A O 1
ATOM 831 N N . TRP A 1 106 ? -13.132 14.417 25.140 1.00 92.81 106 TRP A N 1
ATOM 832 C CA . TRP A 1 106 ? -13.363 15.862 25.253 1.00 92.81 106 TRP A CA 1
ATOM 833 C C . TRP A 1 106 ? -14.757 16.281 24.755 1.00 92.81 106 TRP A C 1
ATOM 835 O O . TRP A 1 106 ? -15.419 17.110 25.382 1.00 92.81 106 TRP A O 1
ATOM 845 N N . TRP A 1 107 ? -15.240 15.681 23.664 1.00 89.50 107 TRP A N 1
ATOM 846 C CA . TRP A 1 107 ? -16.585 15.909 23.128 1.00 89.50 107 TRP A CA 1
ATOM 847 C C . TRP A 1 107 ? -17.701 15.399 24.045 1.00 89.50 107 TRP A C 1
ATOM 849 O O . TRP A 1 107 ? -18.718 16.078 24.189 1.00 89.50 107 TRP A O 1
ATOM 859 N N . LEU A 1 108 ? -17.512 14.264 24.724 1.00 89.56 108 LEU A N 1
ATOM 860 C CA . LEU A 1 108 ? -18.473 13.758 25.711 1.00 89.56 108 LEU A CA 1
ATOM 861 C C . LEU A 1 108 ? -18.716 14.771 26.840 1.00 89.56 108 LEU A C 1
ATOM 863 O O . LEU A 1 108 ? -19.856 14.962 27.263 1.00 89.56 108 LEU A O 1
ATOM 867 N N . ARG A 1 109 ? -17.680 15.509 27.262 1.00 88.56 109 ARG A N 1
ATOM 868 C CA . ARG A 1 109 ? -17.802 16.566 28.281 1.00 88.56 109 ARG A CA 1
ATOM 869 C C . ARG A 1 109 ? -18.685 17.742 27.834 1.00 88.56 109 ARG A C 1
ATOM 871 O O . ARG A 1 109 ? -19.275 18.412 28.677 1.00 88.56 109 ARG A O 1
ATOM 878 N N . GLN A 1 110 ? -18.823 17.976 26.529 1.00 87.00 110 GLN A N 1
ATOM 879 C CA . GLN A 1 110 ? -19.657 19.053 25.978 1.00 87.00 110 GLN A CA 1
ATOM 880 C C . GLN A 1 110 ? -21.152 18.706 25.928 1.00 87.00 110 GLN A C 1
ATOM 882 O O . GLN A 1 110 ? -21.951 19.562 25.562 1.00 87.00 110 GLN A O 1
ATOM 887 N N . ARG A 1 111 ? -21.545 17.484 26.329 1.00 84.75 111 ARG A N 1
ATOM 888 C CA . ARG A 1 111 ? -22.942 17.011 26.351 1.00 84.75 111 ARG A CA 1
ATOM 889 C C . ARG A 1 111 ? -23.653 17.105 24.993 1.00 84.75 111 ARG A C 1
ATOM 891 O O . ARG A 1 111 ? -24.853 17.324 24.950 1.00 84.75 111 ARG A O 1
ATOM 898 N N . ASN A 1 112 ? -22.944 16.915 23.881 1.00 84.56 112 ASN A N 1
ATOM 899 C CA . ASN A 1 112 ? -23.554 16.876 22.547 1.00 84.56 112 ASN A CA 1
ATOM 900 C C . ASN A 1 112 ? -24.111 15.471 22.241 1.00 84.56 112 ASN A C 1
ATOM 902 O O . ASN A 1 112 ? -23.393 14.483 22.419 1.00 84.56 112 ASN A O 1
ATOM 906 N N . VAL A 1 113 ? -25.346 15.368 21.734 1.00 84.38 113 VAL A N 1
ATOM 907 C CA . VAL A 1 113 ? -25.964 14.082 21.335 1.00 84.38 113 VAL A CA 1
ATOM 908 C C . VAL A 1 113 ? -25.124 13.346 20.290 1.00 84.38 113 VAL A C 1
ATOM 910 O O . VAL A 1 113 ? -24.919 12.135 20.399 1.00 84.38 113 VAL A O 1
ATOM 913 N N . ASN A 1 114 ? -24.531 14.077 19.343 1.00 83.44 114 ASN A N 1
ATOM 914 C CA . ASN A 1 114 ? -23.661 13.483 18.330 1.00 83.44 114 ASN A CA 1
ATOM 915 C C . ASN A 1 114 ? -22.460 12.762 18.956 1.00 83.44 114 ASN A C 1
ATOM 917 O O . ASN A 1 114 ? -22.062 11.692 18.494 1.00 83.44 114 ASN A O 1
ATOM 921 N N . ALA A 1 115 ? -21.885 13.334 20.018 1.00 85.19 115 ALA A N 1
ATOM 922 C CA . ALA A 1 115 ? -20.743 12.752 20.714 1.00 85.19 115 ALA A CA 1
ATOM 923 C C . ALA A 1 115 ? -21.125 11.455 21.434 1.00 85.19 115 ALA A C 1
ATOM 925 O O . ALA A 1 115 ? -20.392 10.471 21.352 1.00 85.19 115 ALA A O 1
ATOM 926 N N . ALA A 1 116 ? -22.294 11.429 22.081 1.00 86.94 116 ALA A N 1
ATOM 927 C CA . ALA A 1 116 ? -22.824 10.229 22.719 1.00 86.94 116 ALA A CA 1
ATOM 928 C C . ALA A 1 116 ? -23.050 9.100 21.709 1.00 86.94 116 ALA A C 1
ATOM 930 O O . ALA A 1 116 ? -22.655 7.964 21.946 1.00 86.94 116 ALA A O 1
ATOM 931 N N . ARG A 1 117 ? -23.617 9.403 20.540 1.00 87.44 117 ARG A N 1
ATOM 932 C CA . ARG A 1 117 ? -23.855 8.401 19.492 1.00 87.44 117 ARG A CA 1
ATOM 933 C C . ARG A 1 117 ? -22.563 7.850 18.887 1.00 87.44 117 ARG A C 1
ATOM 935 O O . ARG A 1 117 ? -22.454 6.644 18.678 1.00 87.44 117 ARG A O 1
ATOM 942 N N . TRP A 1 118 ? -21.565 8.700 18.648 1.00 86.50 118 TRP A N 1
ATOM 943 C CA . TRP A 1 118 ? -20.235 8.233 18.243 1.00 86.50 118 TRP A CA 1
ATOM 944 C C . TRP A 1 118 ? -19.580 7.380 19.332 1.00 86.50 118 TRP A C 1
ATOM 946 O O . TRP A 1 118 ? -19.012 6.337 19.021 1.00 86.50 118 TRP A O 1
ATOM 956 N N . ALA A 1 119 ? -19.733 7.750 20.605 1.00 90.00 119 ALA A N 1
ATOM 957 C CA . ALA A 1 119 ? -19.255 6.935 21.714 1.00 90.00 119 ALA A CA 1
ATOM 958 C C . ALA A 1 119 ? -19.959 5.570 21.781 1.00 90.00 119 ALA A C 1
ATOM 960 O O . ALA A 1 119 ? -19.274 4.571 21.979 1.00 90.00 119 ALA A O 1
ATOM 961 N N . GLN A 1 120 ? -21.276 5.486 21.539 1.00 89.25 120 GLN A N 1
ATOM 962 C CA . GLN A 1 120 ? -21.991 4.201 21.470 1.00 89.25 120 GLN A CA 1
ATOM 963 C C . GLN A 1 120 ? -21.346 3.263 20.445 1.00 89.25 120 GLN A C 1
ATOM 965 O O . GLN A 1 120 ? -21.085 2.103 20.749 1.00 89.25 120 GLN A O 1
ATOM 970 N N . ILE A 1 121 ? -21.041 3.769 19.250 1.00 88.25 121 ILE A N 1
ATOM 971 C CA . ILE A 1 121 ? -20.421 2.972 18.185 1.00 88.25 121 ILE A CA 1
ATOM 972 C C . ILE A 1 121 ? -19.006 2.552 18.573 1.00 88.25 121 ILE A C 1
ATOM 974 O O . ILE A 1 121 ? -18.668 1.377 18.457 1.00 88.25 121 ILE A O 1
ATOM 978 N N . THR A 1 122 ? -18.189 3.478 19.075 1.00 88.56 122 THR A N 1
ATOM 979 C CA . THR A 1 122 ? -16.813 3.177 19.486 1.00 88.56 122 THR A CA 1
ATOM 980 C C . THR A 1 122 ? -16.774 2.118 20.586 1.00 88.56 122 THR A C 1
ATOM 982 O O . THR A 1 122 ? -16.041 1.140 20.470 1.00 88.56 122 THR A O 1
ATOM 985 N N . TYR A 1 123 ? -17.593 2.257 21.632 1.00 91.38 123 TYR A N 1
ATOM 986 C CA . TYR A 1 123 ? -17.658 1.277 22.719 1.00 91.38 123 TYR A CA 1
ATOM 987 C C . TYR A 1 123 ? -18.266 -0.061 22.281 1.00 91.38 123 TYR A C 1
ATOM 989 O O . TYR A 1 123 ? -17.856 -1.103 22.791 1.00 91.38 123 TYR A O 1
ATOM 997 N N . ALA A 1 124 ? -19.191 -0.063 21.315 1.00 90.69 124 ALA A N 1
ATOM 998 C CA . ALA A 1 124 ? -19.692 -1.294 20.710 1.00 90.69 124 ALA A CA 1
ATOM 999 C C . ALA A 1 124 ? -18.580 -2.031 19.954 1.00 90.69 124 ALA A C 1
ATOM 1001 O O . ALA A 1 124 ? -18.398 -3.229 20.162 1.00 90.69 124 ALA A O 1
ATOM 1002 N N . TRP A 1 125 ? -17.785 -1.316 19.156 1.00 88.75 125 TRP A N 1
ATOM 1003 C CA . TRP A 1 125 ? -16.633 -1.896 18.467 1.00 88.75 125 TRP A CA 1
ATOM 1004 C C . TRP A 1 125 ? -15.550 -2.379 19.424 1.00 88.75 125 TRP A C 1
ATOM 1006 O O . TRP A 1 125 ? -14.994 -3.445 19.192 1.00 88.75 125 TRP A O 1
ATOM 1016 N N . LEU A 1 126 ? -15.290 -1.667 20.522 1.00 90.69 126 LEU A N 1
ATOM 1017 C CA . LEU A 1 126 ? -14.359 -2.131 21.554 1.00 90.69 126 LEU A CA 1
ATOM 1018 C C . LEU A 1 126 ? -14.837 -3.421 22.230 1.00 90.69 126 LEU A C 1
ATOM 1020 O O . LEU A 1 126 ? -14.031 -4.325 22.429 1.00 90.69 126 LEU A O 1
ATOM 1024 N N . ALA A 1 127 ? -16.134 -3.540 22.528 1.00 91.50 127 ALA A N 1
ATOM 1025 C CA . ALA A 1 127 ? -16.709 -4.762 23.091 1.00 91.50 127 ALA A CA 1
ATOM 1026 C C . ALA A 1 127 ? -16.659 -5.942 22.109 1.00 91.50 127 ALA A C 1
ATOM 1028 O O . ALA A 1 127 ? -16.352 -7.066 22.506 1.00 91.50 127 ALA A O 1
ATOM 1029 N N . ILE A 1 128 ? -16.943 -5.690 20.826 1.00 90.38 128 ILE A N 1
ATOM 1030 C CA . ILE A 1 128 ? -16.829 -6.701 19.767 1.00 90.38 128 ILE A CA 1
ATOM 1031 C C . ILE A 1 128 ? -15.369 -7.123 19.607 1.00 90.38 128 ILE A C 1
ATOM 1033 O O . ILE A 1 128 ? -15.089 -8.316 19.590 1.00 90.38 128 ILE A O 1
ATOM 1037 N N . ALA A 1 129 ? -14.436 -6.172 19.536 1.00 89.06 129 ALA A N 1
ATOM 1038 C CA . ALA A 1 129 ? -13.013 -6.447 19.377 1.00 89.06 129 ALA A CA 1
ATOM 1039 C C . ALA A 1 129 ? -12.443 -7.224 20.570 1.00 89.06 129 ALA A C 1
ATOM 1041 O O . ALA A 1 129 ? -11.723 -8.195 20.365 1.00 89.06 129 ALA A O 1
ATOM 1042 N N . SER A 1 130 ? -12.795 -6.859 21.809 1.00 90.38 130 SER A N 1
ATOM 1043 C CA . SER A 1 130 ? -12.348 -7.596 22.995 1.00 90.38 130 SER A CA 1
ATOM 1044 C C . SER A 1 130 ? -12.945 -9.005 23.042 1.00 90.38 130 SER A C 1
ATOM 1046 O O . SER A 1 130 ? -12.224 -9.965 23.295 1.00 90.38 130 SER A O 1
ATOM 1048 N N . GLY A 1 131 ? -14.235 -9.165 22.730 1.00 91.31 131 GLY A N 1
ATOM 1049 C CA . GLY A 1 131 ? -14.861 -10.486 22.631 1.00 91.31 131 GLY A CA 1
ATOM 1050 C C . GLY A 1 131 ? -14.248 -11.347 21.522 1.00 91.31 131 GLY A C 1
ATOM 1051 O O . GLY A 1 131 ? -13.984 -12.527 21.731 1.00 91.31 131 GLY A O 1
ATOM 1052 N N . MET A 1 132 ? -13.962 -10.749 20.364 1.00 89.75 132 MET A N 1
ATOM 1053 C CA . MET A 1 132 ? -13.311 -11.426 19.246 1.00 89.75 132 MET A CA 1
ATOM 1054 C C . MET A 1 132 ? -11.891 -11.857 19.613 1.00 89.75 132 MET A C 1
ATOM 1056 O O . MET A 1 132 ? -11.552 -13.009 19.383 1.00 89.75 132 MET A O 1
ATOM 1060 N N . LEU A 1 133 ? -11.086 -10.986 20.230 1.00 89.94 133 LEU A N 1
ATOM 1061 C CA . LEU A 1 133 ? -9.727 -11.317 20.673 1.00 89.94 133 LEU A CA 1
ATOM 1062 C C . LEU A 1 133 ? -9.711 -12.440 21.713 1.00 89.94 133 LEU A C 1
ATOM 1064 O O . LEU A 1 133 ? -8.883 -13.340 21.607 1.00 89.94 133 LEU A O 1
ATOM 1068 N N . ALA A 1 134 ? -10.657 -12.438 22.657 1.00 90.12 134 ALA A N 1
ATOM 1069 C CA . ALA A 1 134 ? -10.796 -13.508 23.643 1.00 90.12 134 ALA A CA 1
ATOM 1070 C C . ALA A 1 134 ? -11.029 -14.889 23.002 1.00 90.12 134 ALA A C 1
ATOM 1072 O O . ALA A 1 134 ? -10.589 -15.901 23.538 1.00 90.12 134 ALA A O 1
ATOM 1073 N N . ILE A 1 135 ? -11.722 -14.932 21.860 1.00 90.19 135 ILE A N 1
ATOM 1074 C CA . ILE A 1 135 ? -11.999 -16.169 21.118 1.00 90.19 135 ILE A CA 1
ATOM 1075 C C . ILE A 1 135 ? -10.839 -16.511 20.179 1.00 90.19 135 ILE A C 1
ATOM 1077 O O . ILE A 1 135 ? -10.456 -17.671 20.064 1.00 90.19 135 ILE A O 1
ATOM 1081 N N . LEU A 1 136 ? -10.292 -15.510 19.490 1.00 89.25 136 LEU A N 1
ATOM 1082 C CA . LEU A 1 136 ? -9.312 -15.690 18.423 1.00 89.25 136 LEU A CA 1
ATOM 1083 C C . LEU A 1 136 ? -7.946 -16.134 18.961 1.00 89.25 136 LEU A C 1
ATOM 1085 O O . LEU A 1 136 ? -7.286 -16.942 18.319 1.00 89.25 136 LEU A O 1
ATOM 1089 N N . GLN A 1 137 ? -7.533 -15.635 20.130 1.00 86.12 137 GLN A N 1
ATOM 1090 C CA . GLN A 1 137 ? -6.235 -15.953 20.738 1.00 86.12 137 GLN A CA 1
ATOM 1091 C C . GLN A 1 137 ? -6.024 -17.474 20.912 1.00 86.12 137 GLN A C 1
ATOM 1093 O O . GLN A 1 137 ? -5.124 -18.009 20.267 1.00 86.12 137 GLN A O 1
ATOM 1098 N N . PRO A 1 138 ? -6.887 -18.219 21.637 1.00 89.12 138 PRO A N 1
ATOM 1099 C CA . PRO A 1 138 ? -6.763 -19.679 21.737 1.00 89.12 138 PRO A CA 1
ATOM 1100 C C . PRO A 1 138 ? -6.888 -20.427 20.405 1.00 89.12 138 PRO A C 1
ATOM 1102 O O . PRO A 1 138 ? -6.391 -21.543 20.274 1.00 89.12 138 PRO A O 1
ATOM 1105 N N . VAL A 1 139 ? -7.576 -19.849 19.416 1.00 90.38 139 VAL A N 1
ATOM 1106 C CA . VAL A 1 139 ? -7.737 -20.460 18.087 1.00 90.38 139 VAL A CA 1
ATOM 1107 C C . VAL A 1 139 ? -6.444 -20.369 17.275 1.00 90.38 139 VAL A C 1
ATOM 1109 O O . VAL A 1 139 ? -6.115 -21.319 16.570 1.00 90.38 139 VAL A O 1
ATOM 1112 N N . ILE A 1 140 ? -5.721 -19.250 17.373 1.00 87.44 140 ILE A N 1
ATOM 1113 C CA . ILE A 1 140 ? -4.458 -19.031 16.657 1.00 87.44 140 ILE A CA 1
ATOM 1114 C C . ILE A 1 140 ? -3.308 -19.756 17.354 1.00 87.44 140 ILE A C 1
ATOM 1116 O O . ILE A 1 140 ? -2.558 -20.478 16.701 1.00 87.44 140 ILE A O 1
ATOM 1120 N N . ASP A 1 141 ? -3.192 -19.589 18.671 1.00 85.25 141 ASP A N 1
ATOM 1121 C CA . ASP A 1 141 ? -2.039 -20.073 19.442 1.00 85.25 141 ASP A CA 1
ATOM 1122 C C . ASP A 1 141 ? -2.183 -21.550 19.861 1.00 85.25 141 ASP A C 1
ATOM 1124 O O . ASP A 1 141 ? -1.256 -22.159 20.397 1.00 85.25 141 ASP A O 1
ATOM 1128 N N . GLY A 1 142 ? -3.346 -22.146 19.580 1.00 87.75 142 GLY A N 1
ATOM 1129 C CA . GLY A 1 142 ? -3.729 -23.478 20.028 1.00 87.75 142 GLY A CA 1
ATOM 1130 C C . GLY A 1 142 ? -4.310 -23.459 21.443 1.00 87.75 142 GLY A C 1
ATOM 1131 O O . GLY A 1 142 ? -3.849 -22.743 22.329 1.00 87.75 142 GLY A O 1
ATOM 1132 N N . VAL A 1 143 ? -5.344 -24.275 21.671 1.00 90.50 143 VAL A N 1
ATOM 1133 C CA . VAL A 1 143 ? -6.079 -24.279 22.943 1.00 90.50 143 VAL A CA 1
ATOM 1134 C C . VAL A 1 143 ? -5.239 -24.938 24.041 1.00 90.50 143 VAL A C 1
ATOM 1136 O O . VAL A 1 143 ? -5.167 -26.161 24.146 1.00 90.50 143 VAL A O 1
ATOM 1139 N N . ASN A 1 144 ? -4.622 -24.113 24.879 1.00 92.00 144 ASN A N 1
ATOM 1140 C CA . ASN A 1 144 ? -3.837 -24.508 26.052 1.00 92.00 144 ASN A CA 1
ATOM 1141 C C . ASN A 1 144 ? -4.105 -23.576 27.255 1.00 92.00 144 ASN A C 1
ATOM 1143 O O . ASN A 1 144 ? -4.776 -22.552 27.126 1.00 92.00 144 ASN A O 1
ATOM 1147 N N . THR A 1 145 ? -3.594 -23.915 28.442 1.00 91.75 145 THR A N 1
ATOM 1148 C CA . THR A 1 145 ? -3.798 -23.108 29.663 1.00 91.75 145 THR A CA 1
ATOM 1149 C C . THR A 1 145 ? -3.315 -21.668 29.513 1.00 91.75 145 THR A C 1
ATOM 1151 O O . THR A 1 145 ? -3.982 -20.755 29.994 1.00 91.75 145 THR A O 1
ATOM 1154 N N . ASP A 1 146 ? -2.208 -21.456 28.805 1.00 90.19 146 ASP A N 1
ATOM 1155 C CA . ASP A 1 146 ? -1.583 -20.139 28.658 1.00 90.19 146 ASP A CA 1
ATOM 1156 C C . ASP A 1 146 ? -2.393 -19.228 27.728 1.00 90.19 146 ASP A C 1
ATOM 1158 O O . ASP A 1 146 ? -2.669 -18.081 28.069 1.00 90.19 146 ASP A O 1
ATOM 1162 N N . SER A 1 147 ? -2.878 -19.763 26.606 1.00 88.06 147 SER A N 1
ATOM 1163 C CA . SER A 1 147 ? -3.782 -19.087 25.667 1.00 88.06 147 SER A CA 1
ATOM 1164 C C . SER A 1 147 ? -5.120 -18.724 26.316 1.00 88.06 147 SER A C 1
ATOM 1166 O O . SER A 1 147 ? -5.677 -17.654 26.065 1.00 88.06 147 SER A O 1
ATOM 1168 N N . LEU A 1 148 ? -5.627 -19.586 27.205 1.00 89.00 148 LEU A N 1
ATOM 1169 C CA . LEU A 1 148 ? -6.866 -19.343 27.937 1.00 89.00 148 LEU A CA 1
ATOM 1170 C C . LEU A 1 148 ? -6.669 -18.248 28.985 1.00 89.00 148 LEU A C 1
ATOM 1172 O O . LEU A 1 148 ? -7.524 -17.375 29.115 1.00 89.00 148 LEU A O 1
ATOM 1176 N N . LEU A 1 149 ? -5.535 -18.250 29.692 1.00 91.62 149 LEU A N 1
ATOM 1177 C CA . LEU A 1 149 ? -5.160 -17.179 30.616 1.00 91.62 149 LEU A CA 1
ATOM 1178 C C . LEU A 1 149 ? -4.940 -15.848 29.883 1.00 91.62 149 LEU A C 1
ATOM 1180 O O . LEU A 1 149 ? -5.404 -14.815 30.364 1.00 91.62 149 LEU A O 1
ATOM 1184 N N . ALA A 1 150 ? -4.323 -15.868 28.700 1.00 89.00 150 ALA A N 1
ATOM 1185 C CA . ALA A 1 150 ? -4.154 -14.691 27.848 1.00 89.00 150 ALA A CA 1
ATOM 1186 C C . ALA A 1 150 ? -5.496 -14.119 27.348 1.00 89.00 150 ALA A C 1
ATOM 1188 O O . ALA A 1 150 ? -5.614 -12.911 27.143 1.00 89.00 150 ALA A O 1
ATOM 1189 N N . ALA A 1 151 ? -6.537 -14.951 27.225 1.00 89.81 151 ALA A N 1
ATOM 1190 C CA . ALA A 1 151 ? -7.884 -14.516 26.858 1.00 89.81 151 ALA A CA 1
ATOM 1191 C C . ALA A 1 151 ? -8.652 -13.819 28.005 1.00 89.81 151 ALA A C 1
ATOM 1193 O O . ALA A 1 151 ? -9.531 -12.990 27.744 1.00 89.81 151 ALA A O 1
ATOM 1194 N N . VAL A 1 152 ? -8.332 -14.116 29.275 1.00 91.75 152 VAL A N 1
ATOM 1195 C CA . VAL A 1 152 ? -9.073 -13.620 30.457 1.00 91.75 152 VAL A CA 1
ATOM 1196 C C . VAL A 1 152 ? -9.200 -12.089 30.501 1.00 91.75 152 VAL A C 1
ATOM 1198 O O . VAL A 1 152 ? -10.322 -11.606 30.688 1.00 91.75 152 VAL A O 1
ATOM 1201 N N . PRO A 1 153 ? -8.132 -11.290 30.298 1.00 91.62 153 PRO A N 1
ATOM 1202 C CA . PRO A 1 153 ? -8.239 -9.832 30.309 1.00 91.62 153 PRO A CA 1
ATOM 1203 C C . PRO A 1 153 ? -9.241 -9.302 29.278 1.00 91.62 153 PRO A C 1
ATOM 1205 O O . PRO A 1 153 ? -10.003 -8.381 29.571 1.00 91.62 153 PRO A O 1
ATOM 1208 N N . PHE A 1 154 ? -9.296 -9.906 28.088 1.00 91.31 154 PHE A N 1
ATOM 1209 C CA . PHE A 1 154 ? -10.202 -9.481 27.024 1.00 91.31 154 PHE A CA 1
ATOM 1210 C C . PHE A 1 154 ? -11.667 -9.778 27.354 1.00 91.31 154 PHE A C 1
ATOM 1212 O O . PHE A 1 154 ? -12.531 -8.937 27.104 1.00 91.31 154 PHE A O 1
ATOM 1219 N N . VAL A 1 155 ? -11.949 -10.926 27.981 1.00 91.56 155 VAL A N 1
ATOM 1220 C CA . VAL A 1 155 ? -13.293 -11.255 28.485 1.00 91.56 155 VAL A CA 1
ATOM 1221 C C . VAL A 1 155 ? -13.718 -10.262 29.565 1.00 91.56 155 VAL A C 1
ATOM 1223 O O . VAL A 1 155 ? -14.832 -9.737 29.526 1.00 91.56 155 VAL A O 1
ATOM 1226 N N . LEU A 1 156 ? -12.819 -9.953 30.504 1.00 93.38 156 LEU A N 1
ATOM 1227 C CA . LEU A 1 156 ? -13.095 -9.001 31.579 1.00 93.38 156 LEU A CA 1
ATOM 1228 C C . LEU A 1 156 ? -13.374 -7.588 31.052 1.00 93.38 156 LEU A C 1
ATOM 1230 O O . LEU A 1 156 ? -14.198 -6.891 31.639 1.00 93.38 156 LEU A O 1
ATOM 1234 N N . LEU A 1 157 ? -12.764 -7.184 29.932 1.00 92.19 157 LEU A N 1
ATOM 1235 C CA . LEU A 1 157 ? -13.008 -5.889 29.283 1.00 92.19 157 LEU A CA 1
ATOM 1236 C C . LEU A 1 157 ? -14.387 -5.771 28.613 1.00 92.19 157 LEU A C 1
ATOM 1238 O O . LEU A 1 157 ? -14.914 -4.662 28.508 1.00 92.19 157 LEU A O 1
ATOM 1242 N N . VAL A 1 158 ? -15.027 -6.878 28.224 1.00 92.06 158 VAL A N 1
ATOM 1243 C CA . VAL A 1 158 ? -16.383 -6.839 27.636 1.00 92.06 158 VAL A CA 1
ATOM 1244 C C . VAL A 1 158 ? -17.398 -6.257 28.628 1.00 92.06 158 VAL A C 1
ATOM 1246 O O . VAL A 1 158 ? -18.288 -5.495 28.242 1.00 92.06 158 VAL A O 1
ATOM 1249 N N . ILE A 1 159 ? -17.254 -6.585 29.916 1.00 92.00 159 ILE A N 1
ATOM 1250 C CA . ILE A 1 159 ? -18.178 -6.184 30.986 1.00 92.00 159 ILE A CA 1
ATOM 1251 C C . ILE A 1 159 ? -18.266 -4.652 31.135 1.00 92.00 159 ILE A C 1
ATOM 1253 O O . ILE A 1 159 ? -19.372 -4.119 30.999 1.00 92.00 159 ILE A O 1
ATOM 1257 N N . PRO A 1 160 ? -17.168 -3.904 31.378 1.00 92.25 160 PRO A N 1
ATOM 1258 C CA . PRO A 1 160 ? -17.232 -2.453 31.507 1.00 92.25 160 PRO A CA 1
ATOM 1259 C C . PRO A 1 160 ? -17.705 -1.778 30.217 1.00 92.25 160 PRO A C 1
ATOM 1261 O O . PRO A 1 160 ? -18.509 -0.851 30.299 1.00 92.25 160 PRO A O 1
ATOM 1264 N N . PHE A 1 161 ? -17.310 -2.256 29.030 1.00 93.06 161 PHE A N 1
ATOM 1265 C CA . PHE A 1 161 ? -17.825 -1.698 27.774 1.00 93.06 161 PHE A CA 1
ATOM 1266 C C . PHE A 1 161 ? -19.340 -1.880 27.648 1.00 93.06 161 PHE A C 1
ATOM 1268 O O . PHE A 1 161 ? -20.046 -0.946 27.267 1.00 93.06 161 PHE A O 1
ATOM 1275 N N . ARG A 1 162 ? -19.876 -3.039 28.049 1.00 92.19 162 ARG A N 1
ATOM 1276 C CA . ARG A 1 162 ? -21.324 -3.274 28.050 1.00 92.19 162 ARG A CA 1
ATOM 1277 C C . ARG A 1 162 ? -22.058 -2.393 29.059 1.00 92.19 162 ARG A C 1
ATOM 1279 O O . ARG A 1 162 ? -23.125 -1.878 28.732 1.00 92.19 162 ARG A O 1
ATOM 1286 N N . LEU A 1 163 ? -21.496 -2.187 30.250 1.00 92.88 163 LEU A N 1
ATOM 1287 C CA . LEU A 1 163 ? -22.062 -1.280 31.255 1.00 92.88 163 LEU A CA 1
ATOM 1288 C C . LEU A 1 163 ? -22.109 0.167 30.753 1.00 92.88 163 LEU A C 1
ATOM 1290 O O . LEU A 1 163 ? -23.126 0.836 30.927 1.00 92.88 163 LEU A O 1
ATOM 1294 N N . VAL A 1 164 ? -21.049 0.624 30.080 1.00 92.12 164 VAL A N 1
ATOM 1295 C CA . VAL A 1 164 ? -21.010 1.945 29.438 1.00 92.12 164 VAL A CA 1
ATOM 1296 C C . VAL A 1 164 ? -22.095 2.063 28.374 1.00 92.12 164 VAL A C 1
ATOM 1298 O O . VAL A 1 164 ? -22.814 3.055 28.371 1.00 92.12 164 VAL A O 1
ATOM 1301 N N . LEU A 1 165 ? -22.267 1.056 27.513 1.00 91.94 165 LEU A N 1
ATOM 1302 C CA . LEU A 1 165 ? -23.314 1.065 26.485 1.00 91.94 165 LEU A CA 1
ATOM 1303 C C . LEU A 1 165 ? -24.718 1.161 27.090 1.00 91.94 165 LEU A C 1
ATOM 1305 O O . LEU A 1 165 ? -25.513 1.981 26.641 1.00 91.94 165 LEU A O 1
ATOM 1309 N N . LEU A 1 166 ? -25.006 0.367 28.126 1.00 91.81 166 LEU A N 1
ATOM 1310 C CA . LEU A 1 166 ? -26.296 0.393 28.824 1.00 91.81 166 LEU A CA 1
ATOM 1311 C C . LEU A 1 166 ? -26.557 1.739 29.506 1.00 91.81 166 LEU A C 1
ATOM 1313 O O . LEU A 1 166 ? -27.687 2.226 29.510 1.00 91.81 166 LEU A O 1
ATOM 1317 N N . TRP A 1 167 ? -25.522 2.343 30.094 1.00 91.88 167 TRP A N 1
ATOM 1318 C CA . TRP A 1 167 ? -25.643 3.674 30.675 1.00 91.88 167 TRP A CA 1
ATOM 1319 C C . TRP A 1 167 ? -25.859 4.738 29.599 1.00 91.88 167 TRP A C 1
ATOM 1321 O O . TRP A 1 167 ? -26.719 5.592 29.769 1.00 91.88 167 TRP A O 1
ATOM 1331 N N . LEU A 1 168 ? -25.121 4.672 28.491 1.00 89.88 168 LEU A N 1
ATOM 1332 C CA . LEU A 1 168 ? -25.177 5.655 27.413 1.00 89.88 168 LEU A CA 1
ATOM 1333 C C . LEU A 1 168 ? -26.536 5.645 26.702 1.00 89.88 168 LEU A C 1
ATOM 1335 O O . LEU A 1 168 ? -27.032 6.707 26.347 1.00 89.88 168 LEU A O 1
ATOM 1339 N N . ASP A 1 169 ? -27.151 4.469 26.556 1.00 89.00 169 ASP A N 1
ATOM 1340 C CA . ASP A 1 169 ? -28.521 4.310 26.050 1.00 89.00 169 ASP A CA 1
ATOM 1341 C C . ASP A 1 169 ? -29.541 4.991 26.976 1.00 89.00 169 ASP A C 1
ATOM 1343 O O . ASP A 1 169 ? -30.263 5.894 26.564 1.00 89.00 169 ASP A O 1
ATOM 1347 N N . ARG A 1 170 ? -29.483 4.685 28.279 1.00 87.88 170 ARG A N 1
ATOM 1348 C CA . ARG A 1 170 ? -30.338 5.331 29.287 1.00 87.88 170 ARG A CA 1
ATOM 1349 C C . ARG A 1 170 ? -30.096 6.842 29.393 1.00 87.88 170 ARG A C 1
ATOM 1351 O O . ARG A 1 170 ? -31.022 7.59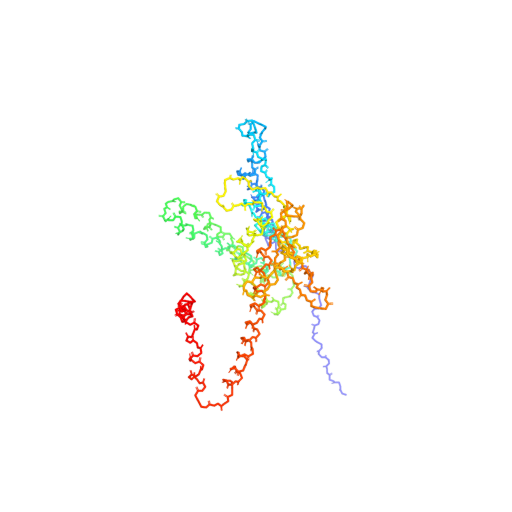9 29.658 1.00 87.88 170 ARG A O 1
ATOM 1358 N N . ALA A 1 171 ? -28.854 7.291 29.232 1.00 85.56 171 ALA A N 1
ATOM 1359 C CA . ALA A 1 171 ? -28.488 8.703 29.296 1.00 85.56 171 ALA A CA 1
ATOM 1360 C C . ALA A 1 171 ? -28.997 9.489 28.078 1.00 85.56 171 ALA A C 1
ATOM 1362 O O . ALA A 1 171 ? -29.332 10.665 28.212 1.00 85.56 171 ALA A O 1
ATOM 1363 N N . LEU A 1 172 ? -29.075 8.848 26.908 1.00 84.81 172 LEU A N 1
ATOM 1364 C CA . LEU A 1 172 ? -29.695 9.427 25.717 1.00 84.81 172 LEU A CA 1
ATOM 1365 C C . LEU A 1 172 ? -31.212 9.577 25.883 1.00 84.81 172 LEU A C 1
ATOM 1367 O O . LEU A 1 172 ? -31.738 10.610 25.488 1.00 84.81 172 LEU A O 1
ATOM 1371 N N . ASP A 1 173 ? -31.881 8.611 26.516 1.00 83.44 173 ASP A N 1
ATOM 1372 C CA . ASP A 1 173 ? -33.328 8.677 26.784 1.00 83.44 173 ASP A CA 1
ATOM 1373 C C . ASP A 1 173 ? -33.698 9.691 27.885 1.00 83.44 173 ASP A C 1
ATOM 1375 O O . ASP A 1 173 ? -34.794 10.241 27.888 1.00 83.44 173 ASP A O 1
ATOM 1379 N N . ASN A 1 174 ? -32.786 9.953 28.828 1.00 81.75 174 ASN A N 1
ATOM 1380 C CA . ASN A 1 174 ? -32.991 10.877 29.952 1.00 81.75 174 ASN A CA 1
ATOM 1381 C C . ASN A 1 174 ? -32.616 12.345 29.638 1.00 81.75 174 ASN A C 1
ATOM 1383 O O . ASN A 1 174 ? -32.414 13.128 30.570 1.00 81.75 174 ASN A O 1
ATOM 1387 N N . ASP A 1 175 ? -32.467 12.718 28.362 1.00 75.88 175 ASP A N 1
ATOM 1388 C CA . ASP A 1 175 ? -32.072 14.063 27.902 1.00 75.88 175 ASP A CA 1
ATOM 1389 C C . ASP A 1 175 ? -30.762 14.592 28.534 1.00 75.88 175 ASP A C 1
ATOM 1391 O O . ASP A 1 175 ? -30.570 15.797 28.727 1.00 75.88 175 ASP A O 1
ATOM 1395 N N . VAL A 1 176 ? -29.822 13.701 28.883 1.00 80.06 176 VAL A N 1
ATOM 1396 C CA . VAL A 1 176 ? -28.515 14.099 29.452 1.00 80.06 176 VAL A CA 1
ATOM 1397 C C . VAL A 1 176 ? -27.667 14.848 28.415 1.00 80.06 176 VAL A C 1
ATOM 1399 O O . VAL A 1 176 ? -26.850 15.709 28.768 1.00 80.06 176 VAL A O 1
ATOM 1402 N N . PHE A 1 177 ? -27.863 14.524 27.136 1.00 82.06 177 PHE A N 1
ATOM 1403 C CA . PHE A 1 177 ? -27.196 15.136 25.993 1.00 82.06 177 PHE A CA 1
ATOM 1404 C C . PHE A 1 177 ? -28.144 16.099 25.268 1.00 82.06 177 PHE A C 1
ATOM 1406 O O . PHE A 1 177 ? -29.313 15.798 25.064 1.00 82.06 177 PHE A O 1
ATOM 1413 N N . LEU A 1 178 ? -27.621 17.254 24.858 1.00 77.81 178 LEU A N 1
ATOM 1414 C CA . LEU A 1 178 ? -28.363 18.332 24.212 1.00 77.81 178 LEU A CA 1
ATOM 1415 C C . LEU A 1 178 ? -28.238 18.244 22.683 1.00 77.81 178 LEU A C 1
ATOM 1417 O O . LEU A 1 178 ? -27.128 18.099 22.155 1.00 77.81 178 LEU A O 1
ATOM 1421 N N . GLY A 1 179 ? -29.368 18.375 21.983 1.00 77.62 179 GLY A N 1
ATOM 1422 C CA . GLY A 1 179 ? -29.453 18.485 20.523 1.00 77.62 179 GLY A CA 1
ATOM 1423 C C . GLY A 1 179 ? -30.497 17.560 19.891 1.00 77.62 179 GLY A C 1
ATOM 1424 O O . GLY A 1 179 ? -30.866 16.543 20.467 1.00 77.62 179 GLY A O 1
ATOM 1425 N N . GLU A 1 180 ? -30.944 17.900 18.683 1.00 74.31 180 GLU A N 1
ATOM 1426 C CA . GLU A 1 180 ? -31.782 17.029 17.852 1.00 74.31 180 GLU A CA 1
ATOM 1427 C C . GLU A 1 180 ? -30.933 16.395 16.743 1.00 74.31 180 GLU A C 1
ATOM 1429 O O . GLU A 1 180 ? -30.095 17.054 16.123 1.00 74.31 180 GLU A O 1
ATOM 1434 N N . GLU A 1 181 ? -31.136 15.102 16.492 1.00 71.00 181 GLU A N 1
ATOM 1435 C CA . GLU A 1 181 ? -30.487 14.387 15.391 1.00 71.00 181 GLU A CA 1
ATOM 1436 C C . GLU A 1 181 ? -31.451 14.326 14.196 1.00 71.00 181 GLU A C 1
ATOM 1438 O O . GLU A 1 181 ? -32.491 13.667 14.292 1.00 71.00 181 GLU A O 1
ATOM 1443 N N . PRO A 1 182 ? -31.136 14.966 13.055 1.00 76.25 182 PRO A N 1
ATOM 1444 C CA . PRO A 1 182 ? -31.940 14.801 11.853 1.00 76.25 182 PRO A CA 1
ATOM 1445 C C . PRO A 1 182 ? -31.858 13.346 11.370 1.00 76.25 182 PRO A C 1
ATOM 1447 O O . PRO A 1 182 ? -30.788 12.736 11.391 1.00 76.25 182 PRO A O 1
ATOM 1450 N N . PHE A 1 183 ? -32.970 12.789 10.880 1.00 70.25 183 PHE A N 1
ATOM 1451 C CA . PHE A 1 183 ? -33.046 11.386 10.435 1.00 70.25 183 PHE A CA 1
ATOM 1452 C C . PHE A 1 183 ? -31.937 10.998 9.439 1.00 70.25 183 PHE A C 1
ATOM 1454 O O . PHE A 1 183 ? -31.349 9.926 9.558 1.00 70.25 183 PHE A O 1
ATOM 1461 N N . ALA A 1 184 ? -31.558 11.909 8.536 1.00 74.19 184 ALA A N 1
ATOM 1462 C CA . ALA A 1 184 ? -30.472 11.692 7.577 1.00 74.19 184 ALA A CA 1
ATOM 1463 C C . ALA A 1 184 ? -29.093 11.454 8.235 1.00 74.19 184 ALA A C 1
ATOM 1465 O O . ALA A 1 184 ? -28.275 10.686 7.719 1.00 74.19 184 ALA A O 1
ATOM 1466 N N . ALA A 1 185 ? -28.821 12.082 9.385 1.00 72.56 185 ALA A N 1
ATOM 1467 C CA . ALA A 1 185 ? -27.567 11.890 10.115 1.00 72.56 185 ALA A CA 1
ATOM 1468 C C . ALA A 1 185 ? -27.498 10.505 10.779 1.00 72.56 185 ALA A C 1
ATOM 1470 O O . ALA A 1 185 ? -26.422 9.903 10.848 1.00 72.56 185 ALA A O 1
ATOM 1471 N N . ARG A 1 186 ? -28.647 9.964 11.205 1.00 75.94 186 ARG A N 1
ATOM 1472 C CA . ARG A 1 186 ? -28.755 8.627 11.800 1.00 75.94 186 ARG A CA 1
ATOM 1473 C C . ARG A 1 186 ? -28.421 7.534 10.787 1.00 75.94 186 ARG A C 1
ATOM 1475 O O . ARG A 1 186 ? -27.556 6.705 11.069 1.00 75.94 186 ARG A O 1
ATOM 1482 N N . ASP A 1 187 ? -29.034 7.585 9.607 1.00 80.69 187 ASP A N 1
ATOM 1483 C CA . ASP A 1 187 ? -28.819 6.590 8.548 1.00 80.69 187 ASP A CA 1
ATOM 1484 C C . ASP A 1 187 ? -27.362 6.589 8.068 1.00 80.69 187 ASP A C 1
ATOM 1486 O O . ASP A 1 187 ? -26.729 5.537 7.952 1.00 80.69 187 ASP A O 1
ATOM 1490 N N . THR A 1 188 ? -26.788 7.784 7.894 1.00 83.44 188 THR A N 1
ATOM 1491 C CA . THR A 1 188 ? -25.383 7.955 7.499 1.00 83.44 188 THR A CA 1
ATOM 1492 C C . THR A 1 188 ? -24.433 7.337 8.527 1.00 83.44 188 THR A C 1
ATOM 1494 O O . THR A 1 188 ? -23.498 6.619 8.172 1.00 83.44 188 THR A O 1
ATOM 1497 N N . ARG A 1 189 ? -24.671 7.573 9.822 1.00 81.44 189 ARG A N 1
ATOM 1498 C CA . ARG A 1 189 ? -23.824 7.047 10.898 1.00 81.44 189 ARG A CA 1
ATOM 1499 C C . ARG A 1 189 ? -23.898 5.520 10.987 1.00 81.44 189 ARG A C 1
ATOM 1501 O O . ARG A 1 189 ? -22.862 4.876 11.156 1.00 81.44 189 ARG A O 1
ATOM 1508 N N . THR A 1 190 ? -25.088 4.934 10.844 1.00 81.75 190 THR A N 1
ATOM 1509 C CA . THR A 1 190 ? -25.252 3.474 10.815 1.00 81.75 190 THR A CA 1
ATOM 1510 C C . THR A 1 190 ? -24.516 2.863 9.623 1.00 81.75 190 THR A C 1
ATOM 1512 O O . THR A 1 190 ? -23.772 1.900 9.813 1.00 81.75 190 THR A O 1
ATOM 1515 N N . ALA A 1 191 ? -24.624 3.457 8.431 1.00 86.44 191 ALA A N 1
ATOM 1516 C CA . ALA A 1 191 ? -23.885 3.000 7.254 1.00 86.44 191 ALA A CA 1
ATOM 1517 C C . ALA A 1 191 ? -22.362 3.010 7.487 1.00 86.44 191 ALA A C 1
ATOM 1519 O O . ALA A 1 191 ? -21.693 2.000 7.262 1.00 86.44 191 ALA A O 1
ATOM 1520 N N . TRP A 1 192 ? -21.815 4.104 8.030 1.00 85.50 192 TRP A N 1
ATOM 1521 C CA . TRP A 1 192 ? -20.391 4.181 8.372 1.00 85.50 192 TRP A CA 1
ATOM 1522 C C . TRP A 1 192 ? -19.981 3.164 9.436 1.00 85.50 192 TRP A C 1
ATOM 1524 O O . TRP A 1 192 ? -18.921 2.559 9.314 1.00 85.50 192 TRP A O 1
ATOM 1534 N N . SER A 1 193 ? -20.815 2.923 10.450 1.00 82.88 193 SER A N 1
ATOM 1535 C CA . SER A 1 193 ? -20.497 1.960 11.510 1.00 82.88 193 SER A CA 1
ATOM 1536 C C . SER A 1 193 ? -20.299 0.535 10.988 1.00 82.88 193 SER A C 1
ATOM 1538 O O . SER A 1 193 ? -19.475 -0.191 11.535 1.00 82.88 193 SER A O 1
ATOM 1540 N N . LEU A 1 194 ? -21.008 0.162 9.916 1.00 86.19 194 LEU A N 1
ATOM 1541 C CA . LEU A 1 194 ? -20.896 -1.145 9.264 1.00 86.19 194 LEU A CA 1
ATOM 1542 C C . LEU A 1 194 ? -19.716 -1.206 8.285 1.00 86.19 194 LEU A C 1
ATOM 1544 O O . LEU A 1 194 ? -19.092 -2.254 8.140 1.00 86.19 194 LEU A O 1
ATOM 1548 N N . LEU A 1 195 ? -19.397 -0.086 7.631 1.00 89.19 195 LEU A N 1
ATOM 1549 C CA . LEU A 1 195 ? -18.363 -0.015 6.597 1.00 89.19 195 LEU A CA 1
ATOM 1550 C C . LEU A 1 195 ? -16.951 0.144 7.180 1.00 89.19 195 LEU A C 1
ATOM 1552 O O . LEU A 1 195 ? -16.023 -0.518 6.714 1.00 89.19 195 LEU A O 1
ATOM 1556 N N . VAL A 1 196 ? -16.773 0.975 8.216 1.00 87.06 196 VAL A N 1
ATOM 1557 C CA . VAL A 1 196 ? -15.461 1.281 8.828 1.00 87.06 196 VAL A CA 1
ATOM 1558 C C . VAL A 1 196 ? -14.623 0.033 9.152 1.00 87.06 196 VAL A C 1
ATOM 1560 O O . VAL A 1 196 ? -13.452 0.030 8.783 1.00 87.06 196 VAL A O 1
ATOM 1563 N N . PRO A 1 197 ? -15.155 -1.041 9.768 1.00 84.38 197 PRO A N 1
ATOM 1564 C CA . PRO A 1 197 ? -14.366 -2.229 10.103 1.00 84.38 197 PRO A CA 1
ATOM 1565 C C . PRO A 1 197 ? -13.869 -2.961 8.861 1.00 84.38 197 PRO A C 1
ATOM 1567 O O . PRO A 1 197 ? -12.696 -3.315 8.780 1.00 84.38 197 PRO A O 1
ATOM 1570 N N . THR A 1 198 ? -14.745 -3.149 7.870 1.00 89.50 198 THR A N 1
ATOM 1571 C CA . THR A 1 198 ? -14.362 -3.800 6.610 1.00 89.50 198 THR A CA 1
ATOM 1572 C C . THR A 1 198 ? -13.301 -2.993 5.875 1.00 89.50 198 THR A C 1
ATOM 1574 O O . THR A 1 198 ? -12.306 -3.550 5.421 1.00 89.50 198 THR A O 1
ATOM 1577 N N . MET A 1 199 ? -13.456 -1.670 5.838 1.00 89.69 199 MET A N 1
ATOM 1578 C CA . MET A 1 199 ? -12.496 -0.784 5.198 1.00 89.69 199 MET A CA 1
ATOM 1579 C C . MET A 1 199 ? -11.166 -0.759 5.953 1.00 89.69 199 MET A C 1
ATOM 1581 O O . MET A 1 199 ? -10.116 -0.799 5.327 1.00 89.69 199 MET A O 1
ATOM 1585 N N . ALA A 1 200 ? -11.193 -0.751 7.287 1.00 85.00 200 ALA A N 1
ATOM 1586 C CA . ALA A 1 200 ? -9.988 -0.798 8.107 1.00 85.00 200 ALA A CA 1
ATOM 1587 C C . ALA A 1 200 ? -9.186 -2.080 7.851 1.00 85.00 200 ALA A C 1
ATOM 1589 O O . ALA A 1 200 ? -7.980 -2.001 7.636 1.00 85.00 200 ALA A O 1
ATOM 1590 N N . VAL A 1 201 ? -9.845 -3.244 7.802 1.00 86.50 201 VAL A N 1
ATOM 1591 C CA . VAL A 1 201 ? -9.180 -4.518 7.482 1.00 86.50 201 VAL A CA 1
ATOM 1592 C C . VAL A 1 201 ? -8.593 -4.487 6.072 1.00 86.50 201 VAL A C 1
ATOM 1594 O O . VAL A 1 201 ? -7.421 -4.816 5.900 1.00 86.50 201 VAL A O 1
ATOM 1597 N N . LEU A 1 202 ? -9.366 -4.046 5.074 1.00 89.44 202 LEU A N 1
ATOM 1598 C CA . LEU A 1 202 ? -8.890 -3.952 3.691 1.00 89.44 202 LEU A CA 1
ATOM 1599 C C . LEU A 1 202 ? -7.691 -3.010 3.562 1.00 89.44 202 LEU A C 1
ATOM 1601 O O . LEU A 1 202 ? -6.707 -3.369 2.922 1.00 89.44 202 LEU A O 1
ATOM 1605 N N . ILE A 1 203 ? -7.743 -1.841 4.204 1.00 87.31 203 ILE A N 1
ATOM 1606 C CA . ILE A 1 203 ? -6.639 -0.880 4.209 1.00 87.31 203 ILE A CA 1
ATOM 1607 C C . ILE A 1 203 ? -5.418 -1.497 4.883 1.00 87.31 203 ILE A C 1
ATOM 1609 O O . ILE A 1 203 ? -4.348 -1.462 4.298 1.00 87.31 203 ILE A O 1
ATOM 1613 N N . ILE A 1 204 ? -5.542 -2.096 6.068 1.00 85.25 204 ILE A N 1
ATOM 1614 C CA . ILE A 1 204 ? -4.387 -2.666 6.780 1.00 85.25 204 ILE A CA 1
ATOM 1615 C C . ILE A 1 204 ? -3.724 -3.777 5.954 1.00 85.25 204 ILE A C 1
ATOM 1617 O O . ILE A 1 204 ? -2.502 -3.787 5.809 1.00 85.25 204 ILE A O 1
ATOM 1621 N N . VAL A 1 205 ? -4.519 -4.686 5.381 1.00 89.19 205 VAL A N 1
ATOM 1622 C CA . VAL A 1 205 ? -4.006 -5.823 4.602 1.00 89.19 205 VAL A CA 1
ATOM 1623 C C . VAL A 1 205 ? -3.390 -5.368 3.280 1.00 89.19 205 VAL A C 1
ATOM 1625 O O . VAL A 1 205 ? -2.321 -5.851 2.916 1.00 89.19 205 VAL A O 1
ATOM 1628 N N . ALA A 1 206 ? -4.025 -4.436 2.566 1.00 90.88 206 ALA A N 1
ATOM 1629 C CA . ALA A 1 206 ? -3.524 -3.961 1.278 1.00 90.88 206 ALA A CA 1
ATOM 1630 C C . ALA A 1 206 ? -2.350 -2.987 1.425 1.00 90.88 206 ALA A C 1
ATOM 1632 O O . ALA A 1 206 ? -1.430 -2.990 0.611 1.00 90.88 206 ALA A O 1
ATOM 1633 N N . ALA A 1 207 ? -2.363 -2.145 2.455 1.00 89.38 207 ALA A N 1
ATOM 1634 C CA . ALA A 1 207 ? -1.410 -1.056 2.568 1.00 89.38 207 ALA A CA 1
ATOM 1635 C C . ALA A 1 207 ? -0.047 -1.524 3.100 1.00 89.38 207 ALA A C 1
ATOM 1637 O O . ALA A 1 207 ? 0.961 -0.963 2.690 1.00 89.38 207 ALA A O 1
ATOM 1638 N N . ARG A 1 208 ? 0.020 -2.594 3.909 1.00 88.06 208 ARG A N 1
ATOM 1639 C CA . ARG A 1 208 ? 1.290 -3.188 4.376 1.00 88.06 208 ARG A CA 1
ATOM 1640 C C . ARG A 1 208 ? 2.248 -3.614 3.249 1.00 88.06 208 ARG A C 1
ATOM 1642 O O . ARG A 1 208 ? 3.385 -3.150 3.257 1.00 88.06 208 ARG A O 1
ATOM 1649 N N . PRO A 1 209 ? 1.856 -4.462 2.278 1.00 91.81 209 PRO A N 1
ATOM 1650 C CA . PRO A 1 209 ? 2.764 -4.844 1.198 1.00 91.81 209 PRO A CA 1
ATOM 1651 C C . PRO A 1 209 ? 3.139 -3.647 0.315 1.00 91.81 209 PRO A C 1
ATOM 1653 O O . PRO A 1 209 ? 4.291 -3.538 -0.092 1.00 91.81 209 PRO A O 1
ATOM 1656 N N . LEU A 1 210 ? 2.207 -2.718 0.072 1.00 93.31 210 LEU A N 1
ATOM 1657 C CA . LEU A 1 210 ? 2.471 -1.511 -0.719 1.00 93.31 210 LEU A CA 1
ATOM 1658 C C . LEU A 1 210 ? 3.477 -0.574 -0.037 1.00 93.31 210 LEU A C 1
ATOM 1660 O O . LEU A 1 210 ? 4.396 -0.085 -0.688 1.00 93.31 210 LEU A O 1
ATOM 1664 N N . GLU A 1 211 ? 3.333 -0.365 1.272 1.00 93.19 211 GLU A N 1
ATOM 1665 C CA . GLU A 1 211 ? 4.294 0.344 2.126 1.00 93.19 211 GLU A CA 1
ATOM 1666 C C . GLU A 1 211 ? 5.690 -0.262 1.990 1.00 93.19 211 GLU A C 1
ATOM 1668 O O . GLU A 1 211 ? 6.655 0.462 1.769 1.00 93.19 211 GLU A O 1
ATOM 1673 N N . GLN A 1 212 ? 5.796 -1.588 2.068 1.00 91.00 212 GLN A N 1
ATOM 1674 C CA . GLN A 1 212 ? 7.079 -2.277 1.972 1.00 91.00 212 GLN A CA 1
ATOM 1675 C C . GLN A 1 212 ? 7.692 -2.144 0.579 1.00 91.00 212 GLN A C 1
ATOM 1677 O O . GLN A 1 212 ? 8.879 -1.857 0.458 1.00 91.00 212 GLN A O 1
ATOM 1682 N N . SER A 1 213 ? 6.900 -2.281 -0.487 1.00 92.94 213 SER A N 1
ATOM 1683 C CA . SER A 1 213 ? 7.365 -2.001 -1.850 1.00 92.94 213 SER A CA 1
ATOM 1684 C C . SER A 1 213 ? 7.871 -0.564 -1.992 1.00 92.94 213 SER A C 1
ATOM 1686 O O . SER A 1 213 ? 8.920 -0.342 -2.596 1.00 92.94 213 SER A O 1
ATOM 1688 N N . PHE A 1 214 ? 7.169 0.399 -1.394 1.00 93.69 214 PHE A N 1
ATOM 1689 C CA . PHE A 1 214 ? 7.564 1.801 -1.412 1.00 93.69 214 PHE A CA 1
ATOM 1690 C C . PHE A 1 214 ? 8.860 2.050 -0.628 1.00 93.69 214 PHE A C 1
ATOM 1692 O O . PHE A 1 214 ? 9.782 2.653 -1.169 1.00 93.69 214 PHE A O 1
ATOM 1699 N N . ILE A 1 215 ? 8.989 1.540 0.598 1.00 91.81 215 ILE A N 1
ATOM 1700 C CA . ILE A 1 215 ? 10.211 1.679 1.407 1.00 91.81 215 ILE A CA 1
ATOM 1701 C C . ILE A 1 215 ? 11.395 1.021 0.693 1.00 91.81 215 ILE A C 1
ATOM 1703 O O . ILE A 1 215 ? 12.432 1.658 0.524 1.00 91.81 215 ILE A O 1
ATOM 1707 N N . ASN A 1 216 ? 11.220 -0.206 0.192 1.00 91.38 216 ASN A N 1
ATOM 1708 C CA . ASN A 1 216 ? 12.264 -0.917 -0.545 1.00 91.38 216 ASN A CA 1
ATOM 1709 C C . ASN A 1 216 ? 12.716 -0.123 -1.785 1.00 91.38 216 ASN A C 1
ATOM 1711 O O . ASN A 1 216 ? 13.909 -0.083 -2.073 1.00 91.38 216 ASN A O 1
ATOM 1715 N N . SER A 1 217 ? 11.802 0.571 -2.478 1.00 93.12 217 SER A N 1
ATOM 1716 C CA . SER A 1 217 ? 12.146 1.415 -3.633 1.00 93.12 217 SER A CA 1
ATOM 1717 C C . SER A 1 217 ? 13.041 2.617 -3.300 1.00 93.12 217 SER A C 1
ATOM 1719 O O . SER A 1 217 ? 13.712 3.130 -4.192 1.00 93.12 217 SER A O 1
ATOM 1721 N N . LEU A 1 218 ? 13.076 3.058 -2.037 1.00 93.00 218 LEU A N 1
ATOM 1722 C CA . LEU A 1 218 ? 13.918 4.164 -1.559 1.00 93.00 218 LEU A CA 1
ATOM 1723 C C . LEU A 1 218 ? 15.259 3.685 -0.978 1.00 93.00 218 LEU A C 1
ATOM 1725 O O . LEU A 1 218 ? 16.028 4.476 -0.427 1.00 93.00 218 LEU A O 1
ATOM 1729 N N . THR A 1 219 ? 15.533 2.384 -1.075 1.00 91.12 219 THR A N 1
ATOM 1730 C CA . THR A 1 219 ? 16.730 1.738 -0.526 1.00 91.12 219 THR A CA 1
ATOM 1731 C C . THR A 1 219 ? 17.494 0.994 -1.608 1.00 91.12 219 THR A C 1
ATOM 1733 O O . THR A 1 219 ? 16.925 0.614 -2.627 1.00 91.12 219 THR A O 1
ATOM 1736 N N . ASP A 1 220 ? 18.776 0.736 -1.391 1.00 90.12 220 ASP A N 1
ATOM 1737 C CA . ASP A 1 220 ? 19.611 -0.077 -2.288 1.00 90.12 220 ASP A CA 1
ATOM 1738 C C . ASP A 1 220 ? 19.483 -1.592 -2.029 1.00 90.12 220 ASP A C 1
ATOM 1740 O O . ASP A 1 220 ? 20.364 -2.379 -2.388 1.00 90.12 220 ASP A O 1
ATOM 1744 N N . LYS A 1 221 ? 18.369 -2.018 -1.420 1.00 87.75 221 LYS A N 1
ATOM 1745 C CA . LYS A 1 221 ? 18.119 -3.404 -1.027 1.00 87.75 221 LYS A CA 1
ATOM 1746 C C . LYS A 1 221 ? 18.176 -4.336 -2.236 1.00 87.75 221 LYS A C 1
ATO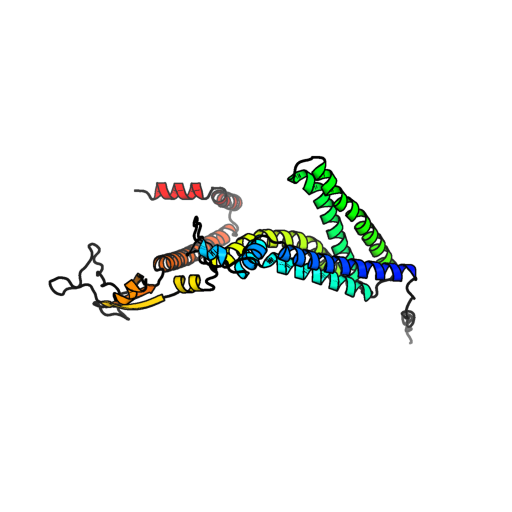M 1748 O O . LYS A 1 221 ? 17.385 -4.229 -3.173 1.00 87.75 221 LYS A O 1
ATOM 1753 N N . ARG A 1 222 ? 19.085 -5.311 -2.182 1.00 86.81 222 ARG A N 1
ATOM 1754 C CA . ARG A 1 222 ? 19.250 -6.341 -3.216 1.00 86.81 222 ARG A CA 1
ATOM 1755 C C . ARG A 1 222 ? 18.615 -7.653 -2.779 1.00 86.81 222 ARG A C 1
ATOM 1757 O O . ARG A 1 222 ? 18.726 -8.060 -1.623 1.00 86.81 222 ARG A O 1
ATOM 1764 N N . PHE A 1 223 ? 17.964 -8.333 -3.720 1.00 84.38 223 PHE A N 1
ATOM 1765 C CA . PHE A 1 223 ? 17.382 -9.647 -3.4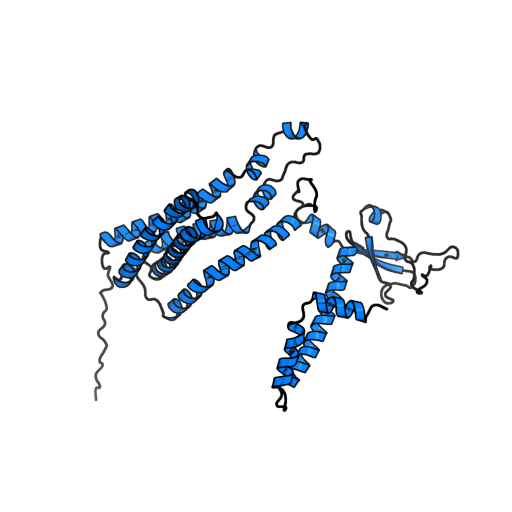69 1.00 84.38 223 PHE A CA 1
ATOM 1766 C C . PHE A 1 223 ? 18.477 -10.650 -3.077 1.00 84.38 223 PHE A C 1
ATOM 1768 O O . PHE A 1 223 ? 19.499 -10.734 -3.752 1.00 84.38 223 PHE A O 1
ATOM 1775 N N . ALA A 1 224 ? 18.256 -11.395 -1.990 1.00 85.12 224 ALA A N 1
ATOM 1776 C CA . ALA A 1 224 ? 19.182 -12.399 -1.455 1.00 85.12 224 ALA A CA 1
ATOM 1777 C C . ALA A 1 224 ? 20.599 -11.889 -1.098 1.00 85.12 224 ALA A C 1
ATOM 1779 O O . ALA A 1 224 ? 21.521 -12.691 -0.967 1.00 85.12 224 ALA A O 1
ATOM 1780 N N . SER A 1 225 ? 20.778 -10.576 -0.912 1.00 80.94 225 SER A N 1
ATOM 1781 C CA . SER A 1 225 ? 22.028 -10.011 -0.393 1.00 80.94 225 SER A CA 1
ATOM 1782 C C . SER A 1 225 ? 22.037 -10.004 1.136 1.00 80.94 225 SER A C 1
ATOM 1784 O O . SER A 1 225 ? 20.996 -9.825 1.763 1.00 80.94 225 SER A O 1
ATOM 1786 N N . GLN A 1 226 ? 23.223 -10.165 1.725 1.00 75.81 226 GLN A N 1
ATOM 1787 C CA . GLN A 1 226 ? 23.459 -10.011 3.168 1.00 75.81 226 GLN A CA 1
ATOM 1788 C C . GLN A 1 226 ? 23.900 -8.589 3.544 1.00 75.81 226 GLN A C 1
ATOM 1790 O O . GLN A 1 226 ? 24.074 -8.287 4.718 1.00 75.81 226 GLN A O 1
ATOM 1795 N N . THR A 1 227 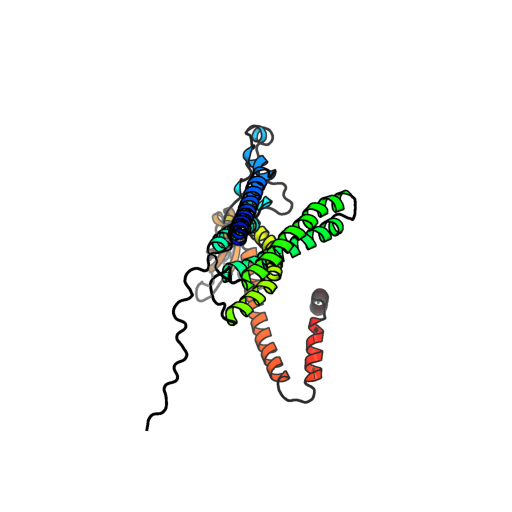? 24.083 -7.713 2.553 1.00 77.25 227 THR A N 1
ATOM 1796 C CA . THR A 1 227 ? 24.436 -6.308 2.780 1.00 77.25 227 THR A CA 1
ATOM 1797 C C . THR A 1 227 ? 23.300 -5.587 3.495 1.00 77.25 227 THR A C 1
ATOM 1799 O O . THR A 1 227 ? 22.148 -5.670 3.053 1.00 77.25 227 THR A O 1
ATOM 1802 N N . VAL A 1 228 ? 23.627 -4.848 4.556 1.00 76.12 228 VAL A N 1
ATOM 1803 C CA . VAL A 1 228 ? 22.671 -3.967 5.232 1.00 76.12 228 VAL A CA 1
ATOM 1804 C C . VAL A 1 228 ? 22.190 -2.920 4.222 1.00 76.12 228 VAL A C 1
ATOM 1806 O O . VAL A 1 228 ? 23.022 -2.254 3.610 1.00 76.12 228 VAL A O 1
ATOM 1809 N N . PRO A 1 229 ? 20.873 -2.802 3.978 1.00 83.19 229 PRO A N 1
ATOM 1810 C CA . PRO A 1 229 ? 20.360 -1.821 3.038 1.00 83.19 229 PRO A CA 1
ATOM 1811 C C . PRO A 1 229 ? 20.548 -0.403 3.584 1.00 83.19 229 PRO A C 1
ATOM 1813 O O . PRO A 1 229 ? 20.291 -0.127 4.756 1.00 83.19 229 PRO A O 1
ATOM 1816 N N . ASN A 1 230 ? 20.919 0.508 2.699 1.00 85.00 230 ASN A N 1
ATOM 1817 C CA . ASN A 1 230 ? 21.033 1.931 2.944 1.00 85.00 230 ASN A CA 1
ATOM 1818 C C . ASN A 1 230 ? 19.866 2.693 2.321 1.00 85.00 230 ASN A C 1
ATOM 1820 O O . ASN A 1 230 ? 19.283 2.303 1.304 1.00 85.00 230 ASN A O 1
ATOM 1824 N N . PHE A 1 231 ? 19.527 3.828 2.928 1.00 89.00 231 PHE A N 1
ATOM 1825 C CA . PHE A 1 231 ? 18.533 4.739 2.376 1.00 89.00 231 PHE A CA 1
ATOM 1826 C C . PHE A 1 231 ? 19.170 5.612 1.287 1.00 89.00 231 PHE A C 1
ATOM 1828 O O . PHE A 1 231 ? 19.958 6.506 1.585 1.00 89.00 231 PHE A O 1
ATOM 1835 N N . VAL A 1 232 ? 18.802 5.368 0.028 1.00 89.94 232 VAL A N 1
ATOM 1836 C CA . VAL A 1 232 ? 19.308 6.099 -1.153 1.00 89.94 232 VAL A CA 1
ATOM 1837 C C . VAL A 1 232 ? 18.331 7.165 -1.660 1.00 89.94 232 VAL A C 1
ATOM 1839 O O . VAL A 1 232 ? 18.596 7.850 -2.649 1.00 89.94 232 VAL A O 1
ATOM 1842 N N . GLY A 1 233 ? 17.178 7.315 -1.001 1.00 90.44 233 GLY A N 1
ATOM 1843 C CA . GLY A 1 233 ? 16.147 8.272 -1.387 1.00 90.44 233 GLY A CA 1
ATOM 1844 C C . GLY A 1 233 ? 15.624 7.991 -2.795 1.00 90.44 233 GLY A C 1
ATOM 1845 O O . GLY A 1 233 ? 15.166 6.892 -3.088 1.00 90.44 233 GLY A O 1
ATOM 1846 N N . LEU A 1 234 ? 15.688 8.988 -3.680 1.00 94.38 234 LEU A N 1
ATOM 1847 C CA . LEU A 1 234 ? 15.198 8.866 -5.057 1.00 94.38 234 LEU A CA 1
ATOM 1848 C C . LEU A 1 234 ? 16.249 8.347 -6.054 1.00 94.38 234 LEU A C 1
ATOM 1850 O O . LEU A 1 234 ? 15.953 8.286 -7.244 1.00 94.38 234 LEU A O 1
ATOM 1854 N N . GLY A 1 235 ? 17.438 7.927 -5.605 1.00 93.00 235 GLY A N 1
ATOM 1855 C CA . GLY A 1 235 ? 18.518 7.494 -6.503 1.00 93.00 235 GLY A CA 1
ATOM 1856 C C . GLY A 1 235 ? 18.138 6.327 -7.426 1.00 93.00 235 GLY A C 1
ATOM 1857 O O . GLY A 1 235 ? 18.521 6.305 -8.594 1.00 93.00 235 GLY A O 1
ATOM 1858 N N . ASN A 1 236 ? 17.306 5.391 -6.952 1.00 93.44 236 ASN A N 1
ATOM 1859 C CA . ASN A 1 236 ? 16.775 4.309 -7.792 1.00 93.44 236 ASN A CA 1
ATOM 1860 C C . ASN A 1 236 ? 15.889 4.843 -8.926 1.00 93.44 236 ASN A C 1
ATOM 1862 O O . ASN A 1 236 ? 15.978 4.383 -10.060 1.00 93.44 236 ASN A O 1
ATOM 1866 N N . TYR A 1 237 ? 15.046 5.830 -8.624 1.00 94.25 237 TYR A N 1
ATOM 1867 C CA . TYR A 1 237 ? 14.150 6.449 -9.596 1.00 94.25 237 TYR A CA 1
ATOM 1868 C C . TYR A 1 237 ? 14.923 7.281 -10.611 1.00 94.25 237 TYR A C 1
ATOM 1870 O O . TYR A 1 237 ? 14.622 7.212 -11.798 1.00 94.25 237 TYR A O 1
ATOM 1878 N N . GLU A 1 238 ? 15.931 8.025 -10.156 1.00 92.81 238 GLU A N 1
ATOM 1879 C CA . GLU A 1 238 ? 16.854 8.739 -11.033 1.00 92.81 238 GLU A CA 1
ATOM 1880 C C . GLU A 1 238 ? 17.508 7.759 -12.009 1.00 92.81 238 GLU A C 1
ATOM 1882 O O . GLU A 1 238 ? 17.323 7.892 -13.213 1.00 92.81 238 GLU A O 1
ATOM 1887 N N . LYS A 1 239 ? 18.130 6.685 -11.507 1.00 91.81 239 LYS A N 1
ATOM 1888 C CA . LYS A 1 239 ? 18.768 5.664 -12.348 1.00 91.81 239 LYS A CA 1
ATOM 1889 C C . LYS A 1 239 ? 17.824 5.048 -13.390 1.00 91.81 239 LYS A C 1
ATOM 1891 O O . LYS A 1 239 ? 18.242 4.808 -14.517 1.00 91.81 239 LYS A O 1
ATOM 1896 N N . LEU A 1 240 ? 16.567 4.784 -13.034 1.00 93.06 240 LEU A N 1
ATOM 1897 C CA . LEU A 1 240 ? 15.592 4.210 -13.968 1.00 93.06 240 LEU A CA 1
ATOM 1898 C C . LEU A 1 240 ? 15.099 5.237 -14.999 1.00 93.06 240 LEU A C 1
ATOM 1900 O O . LEU A 1 240 ? 14.981 4.917 -16.178 1.00 93.06 240 LEU A O 1
ATOM 1904 N N . MET A 1 241 ? 14.814 6.470 -14.573 1.00 92.06 241 MET A N 1
ATOM 1905 C CA . MET A 1 241 ? 14.163 7.487 -15.410 1.00 92.06 241 MET A CA 1
ATOM 1906 C C . MET A 1 241 ? 15.135 8.386 -16.179 1.00 92.06 241 MET A C 1
ATOM 1908 O O . MET A 1 241 ? 14.687 9.173 -17.014 1.00 92.06 241 MET A O 1
ATOM 1912 N N . THR A 1 242 ? 16.443 8.307 -15.926 1.00 92.94 242 THR A N 1
ATOM 1913 C CA . THR A 1 242 ? 17.434 9.066 -16.692 1.00 92.94 242 THR A CA 1
ATOM 1914 C C . THR A 1 242 ? 17.413 8.633 -18.155 1.00 92.94 242 THR A C 1
ATOM 1916 O O . THR A 1 242 ? 17.785 7.510 -18.499 1.00 92.94 242 THR A O 1
ATOM 1919 N N . VAL A 1 243 ? 17.034 9.574 -19.020 1.00 93.56 243 VAL A N 1
ATOM 1920 C CA . VAL A 1 243 ? 17.062 9.434 -20.476 1.00 93.56 243 VAL A CA 1
ATOM 1921 C C . VAL A 1 243 ? 17.941 10.528 -21.066 1.00 93.56 243 VAL A C 1
ATOM 1923 O O . VAL A 1 243 ? 17.845 11.695 -20.684 1.00 93.56 243 VAL A O 1
ATOM 1926 N N . ARG A 1 244 ? 18.780 10.149 -22.024 1.00 92.06 244 ARG A N 1
ATOM 1927 C CA . ARG A 1 244 ? 19.573 11.046 -22.859 1.00 92.06 244 ARG A CA 1
ATOM 1928 C C . ARG A 1 244 ? 19.315 10.784 -24.334 1.00 92.06 244 ARG A C 1
ATOM 1930 O O . ARG A 1 244 ? 18.875 9.707 -24.735 1.00 92.06 244 ARG A O 1
ATOM 1937 N N . PHE A 1 245 ? 19.586 11.814 -25.122 1.00 92.50 245 PHE A N 1
ATOM 1938 C CA . PHE A 1 245 ? 19.446 11.810 -26.566 1.00 92.50 245 PHE A CA 1
ATOM 1939 C C . PHE A 1 245 ? 20.769 12.261 -27.162 1.00 92.50 245 PHE A C 1
ATOM 1941 O O . PHE A 1 245 ? 21.177 13.402 -26.952 1.00 92.50 245 PHE A O 1
ATOM 1948 N N . ASP A 1 246 ? 21.414 11.368 -27.899 1.00 91.12 246 ASP A N 1
ATOM 1949 C CA . ASP A 1 246 ? 22.719 11.605 -28.503 1.00 91.12 246 ASP A CA 1
ATOM 1950 C C . ASP A 1 246 ? 22.627 11.320 -30.004 1.00 91.12 246 ASP A C 1
ATOM 1952 O O . ASP A 1 246 ? 21.963 10.373 -30.428 1.00 91.12 246 ASP A O 1
ATOM 1956 N N . VAL A 1 247 ? 23.270 12.143 -30.830 1.00 90.12 247 VAL A N 1
ATOM 1957 C CA . VAL A 1 247 ? 23.349 11.879 -32.272 1.00 90.12 247 VAL A CA 1
ATOM 1958 C C . VAL A 1 247 ? 24.544 10.967 -32.515 1.00 90.12 247 VAL A C 1
ATOM 1960 O O . VAL A 1 247 ? 25.668 11.318 -32.165 1.00 90.12 247 VAL A O 1
ATOM 1963 N N . VAL A 1 248 ? 24.293 9.795 -33.095 1.00 91.44 248 VAL A N 1
ATOM 1964 C CA . VAL A 1 248 ? 25.319 8.801 -33.426 1.00 91.44 248 VAL A CA 1
ATOM 1965 C C . VAL A 1 248 ? 25.429 8.627 -34.932 1.00 91.44 248 VAL A C 1
ATOM 1967 O O . VAL A 1 248 ? 24.432 8.661 -35.655 1.00 91.44 248 VAL A O 1
ATOM 1970 N N . GLU A 1 249 ? 26.650 8.414 -35.400 1.00 91.06 249 GLU A N 1
ATOM 1971 C CA . GLU A 1 249 ? 26.941 8.153 -36.806 1.00 91.06 249 GLU A CA 1
ATOM 1972 C C . GLU A 1 249 ? 26.755 6.669 -37.148 1.00 91.06 249 GLU A C 1
ATOM 1974 O O . GLU A 1 249 ? 26.748 5.781 -36.285 1.00 91.06 249 GLU A O 1
ATOM 1979 N N . CYS A 1 250 ? 26.602 6.371 -38.435 1.00 89.81 250 CYS A N 1
ATOM 1980 C CA . CYS A 1 250 ? 26.649 5.002 -38.916 1.00 89.81 250 CYS A CA 1
ATOM 1981 C C . CYS A 1 250 ? 28.069 4.433 -38.773 1.00 89.81 250 CYS A C 1
ATOM 1983 O O . CYS A 1 250 ? 29.068 5.100 -39.045 1.00 89.81 250 CYS A O 1
ATOM 1985 N N . ARG A 1 251 ? 28.172 3.157 -38.397 1.00 89.69 251 ARG A N 1
ATOM 1986 C CA . ARG A 1 251 ? 29.458 2.462 -38.382 1.00 89.69 251 ARG A CA 1
ATOM 1987 C C . ARG A 1 251 ? 29.918 2.246 -39.818 1.00 89.69 251 ARG A C 1
ATOM 1989 O O . ARG A 1 251 ? 29.282 1.481 -40.545 1.00 89.69 251 ARG A O 1
ATOM 1996 N N . ARG A 1 252 ? 31.019 2.882 -40.211 1.00 87.88 252 ARG A N 1
ATOM 1997 C CA . ARG A 1 252 ? 31.604 2.742 -41.552 1.00 87.88 252 ARG A CA 1
ATOM 1998 C C . ARG A 1 252 ? 32.362 1.416 -41.696 1.00 87.88 252 ARG A C 1
ATOM 2000 O O . ARG A 1 252 ? 32.897 0.888 -40.719 1.00 87.88 252 ARG A O 1
ATOM 2007 N N . ASP A 1 253 ? 32.344 0.841 -42.891 1.00 85.81 253 ASP A N 1
ATOM 2008 C CA . ASP A 1 253 ? 33.205 -0.274 -43.283 1.00 85.81 253 ASP A CA 1
ATOM 2009 C C . ASP A 1 253 ? 34.571 0.221 -43.797 1.00 85.81 253 ASP A C 1
ATOM 2011 O O . ASP A 1 253 ? 34.834 1.424 -43.835 1.00 85.81 253 ASP A O 1
ATOM 2015 N N . ASP A 1 254 ? 35.449 -0.704 -44.191 1.00 86.69 254 ASP A N 1
ATOM 2016 C CA . ASP A 1 254 ? 36.789 -0.372 -44.700 1.00 86.69 254 ASP A CA 1
ATOM 2017 C C . ASP A 1 254 ? 36.747 0.447 -46.012 1.00 86.69 254 ASP A C 1
ATOM 2019 O O . ASP A 1 254 ? 37.739 1.075 -46.380 1.00 86.69 254 ASP A O 1
ATOM 2023 N N . ASN A 1 255 ? 35.595 0.481 -46.695 1.00 85.06 255 ASN A N 1
ATOM 2024 C CA . ASN A 1 255 ? 35.356 1.240 -47.924 1.00 85.06 255 ASN A CA 1
ATOM 2025 C C . ASN A 1 255 ? 34.709 2.615 -47.659 1.00 85.06 255 ASN A C 1
ATOM 2027 O O . ASN A 1 255 ? 34.501 3.386 -48.596 1.00 85.06 255 ASN A O 1
ATOM 2031 N N . GLY A 1 256 ? 34.404 2.941 -46.398 1.00 81.31 256 GLY A N 1
ATOM 2032 C CA . GLY A 1 256 ? 33.772 4.196 -45.992 1.00 81.31 256 GLY A CA 1
ATOM 2033 C C . GLY A 1 256 ? 32.243 4.218 -46.098 1.00 81.31 256 GLY A C 1
ATOM 2034 O O . GLY A 1 256 ? 31.648 5.264 -45.820 1.00 81.31 256 GLY A O 1
ATOM 2035 N N . GLU A 1 257 ? 31.603 3.097 -46.449 1.00 85.69 257 GLU A N 1
ATOM 2036 C CA . GLU A 1 257 ? 30.147 2.955 -46.541 1.00 85.69 257 GLU A CA 1
ATOM 2037 C C . GLU A 1 257 ? 29.534 2.535 -45.193 1.00 85.69 257 GLU A C 1
ATOM 2039 O O . GLU A 1 257 ? 30.156 1.847 -44.382 1.00 85.69 257 GLU A O 1
ATOM 2044 N N . CYS A 1 258 ? 28.285 2.932 -44.924 1.00 86.00 258 CYS A N 1
ATOM 2045 C CA . CYS A 1 258 ? 27.586 2.526 -43.703 1.00 86.00 258 CYS A CA 1
ATOM 2046 C C . CYS A 1 258 ? 27.345 1.008 -43.683 1.00 86.00 258 CYS A C 1
ATOM 2048 O O . CYS A 1 258 ? 26.591 0.468 -44.498 1.00 86.00 258 CYS A O 1
ATOM 2050 N N . ARG A 1 259 ? 27.907 0.320 -42.688 1.00 86.50 259 ARG A N 1
ATOM 2051 C CA . ARG A 1 259 ? 27.793 -1.129 -42.529 1.00 86.50 259 ARG A CA 1
ATOM 2052 C C . ARG A 1 259 ? 26.346 -1.527 -42.259 1.00 86.50 259 ARG A C 1
ATOM 2054 O O . ARG A 1 259 ? 25.735 -1.062 -41.299 1.00 86.50 259 ARG A O 1
ATOM 2061 N N . ARG A 1 260 ? 25.808 -2.446 -43.058 1.00 86.12 260 ARG A N 1
ATOM 2062 C CA . ARG A 1 260 ? 24.452 -2.988 -42.882 1.00 86.12 260 ARG A CA 1
ATOM 2063 C C . ARG A 1 260 ? 24.484 -4.371 -42.236 1.00 86.12 260 ARG A C 1
ATOM 2065 O O . ARG A 1 260 ? 25.475 -5.093 -42.334 1.00 86.12 260 ARG A O 1
ATOM 2072 N N . ARG A 1 261 ? 23.427 -4.701 -41.501 1.00 85.25 261 ARG A N 1
ATOM 2073 C CA . ARG A 1 261 ? 23.149 -6.034 -40.955 1.00 85.25 261 ARG A CA 1
ATOM 2074 C C . ARG A 1 261 ? 22.446 -6.873 -42.033 1.00 85.25 261 ARG A C 1
ATOM 2076 O O . ARG A 1 261 ? 21.944 -6.325 -43.011 1.00 85.25 261 ARG A O 1
ATOM 2083 N N . ASP A 1 262 ? 22.407 -8.190 -41.848 1.00 83.19 262 ASP A N 1
ATOM 2084 C CA . ASP A 1 262 ? 21.798 -9.147 -42.789 1.00 83.19 262 ASP A CA 1
ATOM 2085 C C . ASP A 1 262 ? 20.304 -8.875 -43.071 1.00 83.19 262 ASP A C 1
ATOM 2087 O O . ASP A 1 262 ? 19.778 -9.287 -44.099 1.00 83.19 262 ASP A O 1
ATOM 2091 N N . ASP A 1 263 ? 19.629 -8.133 -42.188 1.00 79.69 263 ASP A N 1
ATOM 2092 C CA . ASP A 1 263 ? 18.242 -7.667 -42.327 1.00 79.69 263 ASP A CA 1
ATOM 2093 C C . ASP A 1 263 ? 18.101 -6.338 -43.105 1.00 79.69 263 ASP A C 1
ATOM 2095 O O . ASP A 1 263 ? 17.002 -5.798 -43.227 1.00 79.69 263 ASP A O 1
ATOM 2099 N N . GLY A 1 264 ? 19.205 -5.783 -43.616 1.00 78.94 264 GLY A N 1
ATOM 2100 C CA . GLY A 1 264 ? 19.252 -4.500 -44.320 1.00 78.94 264 GLY A CA 1
ATOM 2101 C C . GLY A 1 264 ? 19.303 -3.264 -43.413 1.00 78.94 264 GLY A C 1
ATOM 2102 O O . GLY A 1 264 ? 19.453 -2.153 -43.925 1.00 78.94 264 GLY A O 1
ATOM 2103 N N . SER A 1 265 ? 19.228 -3.421 -42.086 1.00 82.88 265 SER A N 1
ATOM 2104 C CA . SER A 1 265 ? 19.324 -2.305 -41.137 1.00 82.88 265 SER A CA 1
ATOM 2105 C C . SER A 1 265 ? 20.756 -1.765 -41.032 1.00 82.88 265 SER A C 1
ATOM 2107 O O . SER A 1 265 ? 21.734 -2.512 -41.100 1.00 82.88 265 SER A O 1
ATOM 2109 N N . ILE A 1 266 ? 20.907 -0.449 -40.863 1.00 84.62 266 ILE A N 1
ATOM 2110 C CA . ILE A 1 266 ? 22.217 0.193 -40.676 1.00 84.62 266 ILE A CA 1
ATOM 2111 C C . ILE A 1 266 ? 22.741 -0.136 -39.272 1.00 84.62 266 ILE A C 1
ATOM 2113 O O . ILE A 1 266 ? 22.019 -0.025 -38.279 1.00 84.62 266 ILE A O 1
ATOM 2117 N N . ARG A 1 267 ? 24.012 -0.537 -39.170 1.00 86.25 267 ARG A N 1
ATOM 2118 C CA . ARG A 1 267 ? 24.706 -0.663 -37.886 1.00 86.25 267 ARG A CA 1
ATOM 2119 C C . ARG A 1 267 ? 25.185 0.710 -37.448 1.00 86.25 267 ARG A C 1
ATOM 2121 O O . ARG A 1 267 ? 26.062 1.296 -38.068 1.00 86.25 267 ARG A O 1
ATOM 2128 N N . TRP A 1 268 ? 24.615 1.181 -36.355 1.00 88.00 268 TRP A N 1
ATOM 2129 C CA . TRP A 1 268 ? 24.991 2.434 -35.715 1.00 88.00 268 TRP A CA 1
ATOM 2130 C C . TRP A 1 268 ? 26.253 2.266 -34.872 1.00 88.00 268 TRP A C 1
ATOM 2132 O O . TRP A 1 268 ? 26.498 1.182 -34.323 1.00 88.00 268 TRP A O 1
ATOM 2142 N N . GLU A 1 269 ? 27.041 3.331 -34.782 1.00 88.75 269 GLU A N 1
ATOM 2143 C CA . GLU A 1 269 ? 28.152 3.413 -33.844 1.00 88.75 269 GLU A CA 1
ATOM 2144 C C . GLU A 1 269 ? 27.618 3.484 -32.404 1.00 88.75 269 GLU A C 1
ATOM 2146 O O . GLU A 1 269 ? 26.447 3.791 -32.154 1.00 88.75 269 GLU A O 1
ATOM 2151 N N . LEU A 1 270 ? 28.461 3.114 -31.441 1.00 87.81 270 LEU A N 1
ATOM 2152 C CA . LEU A 1 270 ? 28.102 3.241 -30.032 1.00 87.81 270 LEU A CA 1
ATOM 2153 C C . LEU A 1 270 ? 28.100 4.725 -29.632 1.00 87.81 270 LEU A C 1
ATOM 2155 O O . LEU A 1 270 ? 28.788 5.538 -30.246 1.00 87.81 270 LEU A O 1
ATOM 2159 N N . ILE A 1 271 ? 27.352 5.060 -28.578 1.00 89.94 271 ILE A N 1
ATOM 2160 C CA . ILE A 1 271 ? 27.487 6.364 -27.912 1.00 89.94 271 ILE A CA 1
ATOM 2161 C C . ILE A 1 271 ? 28.922 6.560 -27.410 1.00 89.94 271 ILE A C 1
ATOM 2163 O O . ILE A 1 271 ? 29.668 5.584 -27.268 1.00 89.94 271 ILE A O 1
ATOM 2167 N N . ASP A 1 272 ? 29.287 7.815 -27.131 1.00 91.25 272 ASP A N 1
ATOM 2168 C CA . ASP A 1 272 ? 30.626 8.166 -26.659 1.00 91.25 272 ASP A CA 1
ATOM 2169 C C . ASP A 1 272 ? 31.068 7.248 -25.508 1.00 91.25 272 ASP A C 1
ATOM 2171 O O . ASP A 1 272 ? 30.299 6.901 -24.605 1.00 91.25 272 ASP A O 1
ATOM 2175 N N . ARG A 1 273 ? 32.332 6.827 -25.562 1.00 90.00 273 ARG A N 1
ATOM 2176 C CA . ARG A 1 273 ? 32.920 5.887 -24.613 1.00 90.00 273 ARG A CA 1
ATOM 2177 C C . ARG A 1 273 ? 32.837 6.413 -23.182 1.00 90.00 273 ARG A C 1
ATOM 2179 O O . ARG A 1 273 ? 32.604 5.614 -22.281 1.00 90.00 273 ARG A O 1
ATOM 2186 N N . SER A 1 274 ? 32.961 7.726 -22.995 1.00 92.06 274 SER A N 1
ATOM 2187 C CA . SER A 1 274 ? 32.769 8.389 -21.698 1.00 92.06 274 SER A CA 1
ATOM 2188 C C . SER A 1 274 ? 31.397 8.059 -21.086 1.00 92.06 274 SER A C 1
ATOM 2190 O O . SER A 1 274 ? 31.307 7.622 -19.944 1.00 92.06 274 SER A O 1
ATOM 2192 N N . LEU A 1 275 ? 30.330 8.130 -21.886 1.00 90.50 275 LEU A N 1
ATOM 2193 C CA . LEU A 1 275 ? 28.961 7.824 -21.465 1.00 90.50 275 LEU A CA 1
ATOM 2194 C C . LEU A 1 275 ? 28.761 6.329 -21.181 1.00 90.50 275 LEU A C 1
ATOM 2196 O O . LEU A 1 275 ? 28.009 5.955 -20.280 1.00 90.50 275 LEU A O 1
ATOM 2200 N N . LEU A 1 276 ? 29.430 5.453 -21.937 1.00 90.12 276 LEU A N 1
ATOM 2201 C CA . LEU A 1 276 ? 29.411 4.012 -21.662 1.00 90.12 276 LEU A CA 1
ATOM 2202 C C . LEU A 1 276 ? 30.094 3.681 -20.329 1.00 90.12 276 LEU A C 1
ATOM 2204 O O . LEU A 1 276 ? 29.625 2.782 -19.620 1.00 90.12 276 LEU A O 1
ATOM 2208 N N . GLU A 1 277 ? 31.180 4.383 -20.005 1.00 92.00 277 GLU A N 1
ATOM 2209 C CA . GLU A 1 277 ? 31.901 4.270 -18.733 1.00 92.00 277 GLU A CA 1
ATOM 2210 C C . GLU A 1 277 ? 31.051 4.806 -17.568 1.00 92.00 277 GLU A C 1
ATOM 2212 O O . GLU A 1 277 ? 30.972 4.143 -16.534 1.00 92.00 277 GLU A O 1
ATOM 2217 N N . ASP A 1 278 ? 30.281 5.879 -17.787 1.00 90.38 278 ASP A N 1
ATOM 2218 C CA . ASP A 1 278 ? 29.267 6.398 -16.850 1.00 90.38 278 ASP A CA 1
ATOM 2219 C C . ASP A 1 278 ? 28.042 5.470 -16.681 1.00 90.38 278 ASP A C 1
ATOM 2221 O O . ASP A 1 278 ? 27.165 5.713 -15.850 1.00 90.38 278 ASP A O 1
ATOM 2225 N N . GLY A 1 279 ? 27.962 4.385 -17.458 1.00 90.56 279 GLY A N 1
ATOM 2226 C CA . GLY A 1 279 ? 26.925 3.358 -17.341 1.00 90.56 279 GLY A CA 1
ATOM 2227 C C . GLY A 1 279 ? 25.722 3.533 -18.267 1.00 90.56 279 GLY A C 1
ATOM 2228 O O . GLY A 1 279 ? 24.810 2.709 -18.221 1.00 90.56 279 GLY A O 1
ATOM 2229 N N . TYR A 1 280 ? 25.714 4.532 -19.153 1.00 92.88 280 TYR A N 1
ATOM 2230 C CA . TYR A 1 280 ? 24.643 4.691 -20.136 1.00 92.88 280 TYR A CA 1
ATOM 2231 C C . TYR A 1 280 ? 24.669 3.555 -21.156 1.00 92.88 280 TYR A C 1
ATOM 2233 O O . TYR A 1 280 ? 25.723 3.092 -21.601 1.00 92.88 280 TYR A O 1
ATOM 2241 N N . ARG A 1 281 ? 23.487 3.092 -21.552 1.00 93.50 281 ARG A N 1
ATOM 2242 C CA . ARG A 1 281 ? 23.297 2.086 -22.598 1.00 93.50 281 ARG A CA 1
ATOM 2243 C C . ARG A 1 281 ? 22.230 2.571 -23.570 1.00 93.50 281 ARG A C 1
ATOM 2245 O O . ARG A 1 281 ? 21.280 3.246 -23.182 1.00 93.50 281 ARG A O 1
ATOM 2252 N N . THR A 1 282 ? 22.387 2.239 -24.848 1.00 92.56 282 THR A N 1
ATOM 2253 C CA . THR A 1 282 ? 21.438 2.642 -25.889 1.00 92.56 282 THR A CA 1
ATOM 2254 C C . THR A 1 282 ? 20.198 1.750 -25.866 1.00 92.56 282 THR A C 1
ATOM 2256 O O . THR A 1 282 ? 20.272 0.521 -25.973 1.00 92.56 282 THR A O 1
ATOM 2259 N N . ALA A 1 283 ? 19.031 2.372 -25.718 1.00 92.56 283 ALA A N 1
ATOM 2260 C CA . ALA A 1 283 ? 17.749 1.692 -25.780 1.00 92.56 283 ALA A CA 1
ATOM 2261 C C . ALA A 1 283 ? 17.280 1.563 -27.237 1.00 92.56 283 ALA A C 1
ATOM 2263 O O . ALA A 1 283 ? 17.050 0.454 -27.721 1.00 92.56 283 ALA A O 1
ATOM 2264 N N . TRP A 1 284 ? 17.216 2.674 -27.966 1.00 91.12 284 TRP A N 1
ATOM 2265 C CA . TRP A 1 284 ? 16.784 2.696 -29.363 1.00 91.12 284 TRP A CA 1
ATOM 2266 C C . TRP A 1 284 ? 17.663 3.618 -30.190 1.00 91.12 284 TRP A C 1
ATOM 2268 O O . TRP A 1 284 ? 18.090 4.657 -29.702 1.00 91.12 284 TRP A O 1
ATOM 2278 N N . ASN A 1 285 ? 17.860 3.263 -31.458 1.00 90.88 285 ASN A N 1
ATOM 2279 C CA . ASN A 1 285 ? 18.463 4.145 -32.450 1.00 90.88 285 ASN A CA 1
ATOM 2280 C C . ASN A 1 285 ? 17.373 4.519 -33.451 1.00 90.88 285 ASN A C 1
ATOM 2282 O O . ASN A 1 285 ? 16.906 3.672 -34.215 1.00 90.88 285 ASN A O 1
ATOM 2286 N N . LEU A 1 286 ? 16.925 5.768 -33.391 1.00 89.62 286 LEU A N 1
ATOM 2287 C CA . LEU A 1 286 ? 15.850 6.294 -34.216 1.00 89.62 286 LEU A CA 1
ATOM 2288 C C . LEU A 1 286 ? 16.463 7.028 -35.406 1.00 89.62 286 LEU A C 1
ATOM 2290 O O . LEU A 1 286 ? 17.056 8.090 -35.247 1.00 89.62 286 LEU A O 1
ATOM 2294 N N . ASN A 1 287 ? 16.308 6.459 -36.597 1.00 87.25 287 ASN A N 1
ATOM 2295 C CA . ASN A 1 287 ? 16.628 7.141 -37.845 1.00 87.25 287 ASN A CA 1
ATOM 2296 C C . ASN A 1 287 ? 15.315 7.559 -38.508 1.00 87.25 287 ASN A C 1
ATOM 2298 O O . ASN A 1 287 ? 14.692 6.770 -39.222 1.00 87.25 287 ASN A O 1
ATOM 2302 N N . TRP A 1 288 ? 14.855 8.770 -38.190 1.00 81.69 288 TRP A N 1
ATOM 2303 C CA . TRP A 1 288 ? 13.633 9.318 -38.759 1.00 81.69 288 TRP A CA 1
ATOM 2304 C C . TRP A 1 288 ? 13.992 10.370 -39.817 1.00 81.69 288 TRP A C 1
ATOM 2306 O O . TRP A 1 288 ? 14.594 11.383 -39.462 1.00 81.69 288 TRP A O 1
ATOM 2316 N N . PRO A 1 289 ? 13.562 10.216 -41.084 1.00 78.50 289 PRO A N 1
ATOM 2317 C CA . PRO A 1 289 ? 14.047 11.023 -42.216 1.00 78.50 289 PRO A CA 1
ATOM 2318 C C . PRO A 1 289 ? 13.672 12.515 -42.168 1.00 78.50 289 PRO A C 1
ATOM 2320 O O . PRO A 1 289 ? 14.101 13.288 -43.014 1.00 78.50 289 PRO A O 1
ATOM 2323 N N . ILE A 1 290 ? 12.848 12.931 -41.202 1.00 80.00 290 ILE A N 1
ATOM 2324 C CA . ILE A 1 290 ? 12.489 14.342 -40.961 1.00 80.00 290 ILE A CA 1
ATOM 2325 C C . ILE A 1 290 ? 13.486 15.023 -40.003 1.00 80.00 290 ILE A C 1
ATOM 2327 O O . ILE A 1 290 ? 13.579 16.246 -39.993 1.00 80.00 290 ILE A O 1
ATOM 2331 N N . ILE A 1 291 ? 14.202 14.252 -39.178 1.00 72.81 291 ILE A N 1
ATOM 2332 C CA . ILE A 1 291 ? 15.029 14.766 -38.071 1.00 72.81 291 ILE A CA 1
ATOM 2333 C C . ILE A 1 291 ? 16.511 14.424 -38.276 1.00 72.81 291 ILE A C 1
ATOM 2335 O O . ILE A 1 291 ? 17.371 15.216 -37.904 1.00 72.81 291 ILE A O 1
ATOM 2339 N N . THR A 1 292 ? 16.816 13.265 -38.861 1.00 77.38 292 THR A N 1
ATOM 2340 C CA . THR A 1 292 ? 18.182 12.758 -39.037 1.00 77.38 292 THR A CA 1
ATOM 2341 C C . THR A 1 292 ? 18.453 12.368 -40.487 1.00 77.38 292 THR A C 1
ATOM 2343 O O . THR A 1 292 ? 17.593 11.778 -41.145 1.00 77.38 292 THR A O 1
ATOM 2346 N N . ASP A 1 293 ? 19.660 12.675 -40.967 1.00 81.00 293 ASP A N 1
ATOM 2347 C CA . ASP A 1 293 ? 20.145 12.264 -42.289 1.00 81.00 293 ASP A CA 1
ATOM 2348 C C . ASP A 1 293 ? 20.381 10.746 -42.370 1.00 81.00 293 ASP A C 1
ATOM 2350 O O . ASP A 1 293 ? 20.421 10.048 -41.359 1.00 81.00 293 ASP A O 1
ATOM 2354 N N . SER A 1 294 ? 20.624 10.215 -43.573 1.00 80.12 294 SER A N 1
ATOM 2355 C CA . SER A 1 294 ? 20.872 8.778 -43.785 1.00 80.12 294 SER A CA 1
ATOM 2356 C C . SER A 1 294 ? 22.089 8.216 -43.038 1.00 80.12 294 SER A C 1
ATOM 2358 O O . SER A 1 294 ? 22.177 7.002 -42.857 1.00 80.12 294 SER A O 1
ATOM 2360 N N . GLU A 1 295 ? 23.021 9.077 -42.627 1.00 84.38 295 GLU A N 1
ATOM 2361 C CA . GLU A 1 295 ? 24.257 8.705 -41.924 1.00 84.38 295 GLU A CA 1
ATOM 2362 C C . GLU A 1 295 ? 24.168 8.868 -40.402 1.00 84.38 295 GLU A C 1
ATOM 2364 O O . GLU A 1 295 ? 25.051 8.388 -39.695 1.00 84.38 295 GLU A O 1
ATOM 2369 N N . HIS A 1 296 ? 23.102 9.485 -39.886 1.00 88.38 296 HIS A N 1
ATOM 2370 C CA . HIS A 1 296 ? 22.950 9.786 -38.465 1.00 88.38 296 HIS A CA 1
ATOM 2371 C C . HIS A 1 296 ? 21.695 9.121 -37.895 1.00 88.38 296 HIS A C 1
ATOM 2373 O O . HIS A 1 296 ? 20.672 8.987 -38.562 1.00 88.38 296 HIS A O 1
ATOM 2379 N N . ALA A 1 297 ? 21.753 8.729 -36.629 1.00 88.56 297 ALA A N 1
ATOM 2380 C CA . ALA A 1 297 ? 20.586 8.319 -35.865 1.00 88.56 297 ALA A CA 1
ATOM 2381 C C . ALA A 1 297 ? 20.559 9.027 -34.519 1.00 88.56 297 ALA A C 1
ATOM 2383 O O . ALA A 1 297 ? 21.593 9.355 -33.941 1.00 88.56 297 ALA A O 1
ATOM 2384 N N . LEU A 1 298 ? 19.355 9.215 -33.994 1.00 91.50 298 LEU A N 1
ATOM 2385 C CA . LEU A 1 298 ? 19.146 9.653 -32.627 1.00 91.50 298 LEU A CA 1
ATOM 2386 C C . LEU A 1 298 ? 19.176 8.425 -31.712 1.00 91.50 298 LEU A C 1
ATOM 2388 O O . LEU A 1 298 ? 18.236 7.625 -31.695 1.00 91.50 298 LEU A O 1
ATOM 2392 N N . ALA A 1 299 ? 20.260 8.264 -30.964 1.00 91.50 299 ALA A N 1
ATOM 2393 C CA . ALA A 1 299 ? 20.371 7.265 -29.917 1.00 91.50 299 ALA A CA 1
ATOM 2394 C C . ALA A 1 299 ? 19.645 7.760 -28.661 1.00 91.50 299 ALA A C 1
ATOM 2396 O O . ALA A 1 299 ? 20.028 8.755 -28.049 1.00 91.50 299 ALA A O 1
ATOM 2397 N N . VAL A 1 300 ? 18.595 7.044 -28.266 1.00 93.69 300 VAL A N 1
ATOM 2398 C CA . VAL A 1 300 ? 17.934 7.219 -26.971 1.00 93.69 300 VAL A CA 1
ATOM 2399 C C . VAL A 1 300 ? 18.650 6.314 -25.979 1.00 93.69 300 VAL A C 1
ATOM 2401 O O . VAL A 1 300 ? 18.574 5.086 -26.094 1.00 93.69 300 VAL A O 1
ATOM 2404 N N . SER A 1 301 ? 19.375 6.903 -25.036 1.00 93.12 301 SER A N 1
ATOM 2405 C CA . SER A 1 301 ? 20.194 6.203 -24.049 1.00 93.12 301 SER A CA 1
ATOM 2406 C C . SER A 1 301 ? 19.654 6.409 -22.631 1.00 93.12 301 SER A C 1
ATOM 2408 O O . SER A 1 301 ? 18.951 7.376 -22.349 1.00 93.12 301 SER A O 1
ATOM 2410 N N . GLY A 1 302 ? 19.947 5.478 -21.729 1.00 94.00 302 GLY A N 1
ATOM 2411 C CA . GLY A 1 302 ? 19.594 5.580 -20.314 1.00 94.00 302 GLY A CA 1
ATOM 2412 C C . GLY A 1 302 ? 20.509 4.716 -19.456 1.00 94.00 302 GLY A C 1
ATOM 2413 O O . GLY A 1 302 ? 21.205 3.843 -19.982 1.00 94.00 302 GLY A O 1
ATOM 2414 N N . LEU A 1 303 ? 20.526 4.959 -18.145 1.00 93.62 303 LEU A N 1
ATOM 2415 C CA . LEU A 1 303 ? 21.308 4.149 -17.200 1.00 93.62 303 LEU A CA 1
ATOM 2416 C C . LEU A 1 303 ? 20.735 2.725 -17.065 1.00 93.62 303 LEU A C 1
ATOM 2418 O O . LEU A 1 303 ? 21.489 1.778 -16.849 1.00 93.62 303 LEU A O 1
ATOM 2422 N N . ASP A 1 304 ? 19.422 2.563 -17.258 1.00 93.44 304 ASP A N 1
ATOM 2423 C CA . ASP A 1 304 ? 18.755 1.268 -17.421 1.00 93.44 304 ASP A CA 1
ATOM 2424 C C . ASP A 1 304 ? 17.948 1.226 -18.732 1.00 93.44 304 ASP A C 1
ATOM 2426 O O . ASP A 1 304 ? 16.760 1.551 -18.809 1.00 93.44 304 ASP A O 1
ATOM 2430 N N . ALA A 1 305 ? 18.629 0.842 -19.812 1.00 91.62 305 ALA A N 1
ATOM 2431 C CA . ALA A 1 305 ? 18.027 0.768 -21.140 1.00 91.62 305 ALA A CA 1
ATOM 2432 C C . ALA A 1 305 ? 16.997 -0.367 -21.285 1.00 91.62 305 ALA A C 1
ATOM 2434 O O . ALA A 1 305 ? 16.118 -0.288 -22.146 1.00 91.62 305 ALA A O 1
ATOM 2435 N N . GLU A 1 306 ? 17.110 -1.434 -20.491 1.00 92.62 306 GLU A N 1
ATOM 2436 C CA . GLU A 1 306 ? 16.177 -2.562 -20.538 1.00 92.62 306 GLU A CA 1
ATOM 2437 C C . GLU A 1 306 ? 14.851 -2.192 -19.876 1.00 92.62 306 GLU A C 1
ATOM 2439 O O . GLU A 1 306 ? 13.785 -2.452 -20.443 1.00 92.62 306 GLU A O 1
ATOM 2444 N N . TRP A 1 307 ? 14.908 -1.475 -18.751 1.00 94.12 307 TRP A N 1
ATOM 2445 C CA . TRP A 1 307 ? 13.724 -0.915 -18.115 1.00 94.12 307 TRP A CA 1
ATOM 2446 C C . TRP A 1 307 ? 12.948 -0.003 -19.071 1.00 94.12 307 TRP A C 1
ATOM 2448 O O . TRP A 1 307 ? 11.755 -0.234 -19.288 1.00 94.12 307 TRP A O 1
ATOM 2458 N N . LEU A 1 308 ? 13.617 0.950 -19.734 1.00 92.88 308 LEU A N 1
ATOM 2459 C CA . LEU A 1 308 ? 12.977 1.843 -20.713 1.00 92.88 308 LEU A CA 1
ATOM 2460 C C . LEU A 1 308 ? 12.264 1.055 -21.822 1.00 92.88 308 LEU A C 1
ATOM 2462 O O . LEU A 1 308 ? 11.099 1.324 -22.132 1.00 92.88 308 LEU A O 1
ATOM 2466 N N . LYS A 1 309 ? 12.933 0.033 -22.375 1.00 93.62 309 LYS A N 1
ATOM 2467 C CA . LYS A 1 309 ? 12.348 -0.863 -23.385 1.00 93.62 309 LYS A CA 1
ATOM 2468 C C . LYS A 1 309 ? 11.109 -1.583 -22.878 1.00 93.62 309 LYS A C 1
ATOM 2470 O O . LYS A 1 309 ? 10.104 -1.644 -23.590 1.00 93.62 309 LYS A O 1
ATOM 2475 N N . SER A 1 310 ? 11.176 -2.122 -21.664 1.00 95.50 310 SER A N 1
ATOM 2476 C CA . SER A 1 310 ? 10.079 -2.875 -21.059 1.00 95.50 310 SER A CA 1
ATOM 2477 C C . SER A 1 310 ? 8.850 -1.993 -20.812 1.00 95.50 310 SER A C 1
ATOM 2479 O O . SER A 1 310 ? 7.732 -2.389 -21.152 1.00 95.50 310 SER A O 1
ATOM 2481 N N . VAL A 1 311 ? 9.051 -0.763 -20.324 1.00 95.44 311 VAL A N 1
ATOM 2482 C CA . VAL A 1 311 ? 7.981 0.213 -20.081 1.00 95.44 311 VAL A CA 1
ATOM 2483 C C . VAL A 1 311 ? 7.307 0.592 -21.390 1.00 95.44 311 VAL A C 1
ATOM 2485 O O . VAL A 1 311 ? 6.084 0.521 -21.491 1.00 95.44 311 VAL A O 1
ATOM 2488 N N . TRP A 1 312 ? 8.086 0.934 -22.417 1.00 94.50 312 TRP A N 1
ATOM 2489 C CA . TRP A 1 312 ? 7.529 1.320 -23.711 1.00 94.50 312 TRP A CA 1
ATOM 2490 C C . TRP A 1 312 ? 6.769 0.175 -24.390 1.00 94.50 312 TRP A C 1
ATOM 2492 O O . TRP A 1 312 ? 5.659 0.377 -24.878 1.00 94.50 312 TRP A O 1
ATOM 2502 N N . THR A 1 313 ? 7.313 -1.045 -24.348 1.00 95.88 313 THR A N 1
ATOM 2503 C CA . THR A 1 313 ? 6.635 -2.245 -24.870 1.00 95.88 313 THR A CA 1
ATOM 2504 C C . THR A 1 313 ? 5.316 -2.488 -24.139 1.00 95.88 313 THR A C 1
ATOM 2506 O O . THR A 1 313 ? 4.291 -2.747 -24.768 1.00 95.88 313 THR A O 1
ATOM 2509 N N . THR A 1 314 ? 5.316 -2.343 -22.812 1.00 97.00 314 THR A N 1
ATOM 2510 C CA . THR A 1 314 ? 4.113 -2.493 -21.986 1.00 97.00 314 THR A CA 1
ATOM 2511 C C . THR A 1 314 ? 3.074 -1.427 -22.323 1.00 97.00 314 THR A C 1
ATOM 2513 O O . THR A 1 314 ? 1.901 -1.750 -22.481 1.00 97.00 314 THR A O 1
ATOM 2516 N N . LEU A 1 315 ? 3.487 -0.168 -22.493 1.00 97.44 315 LEU A N 1
ATOM 2517 C CA . LEU A 1 315 ? 2.589 0.924 -22.875 1.00 97.44 315 LEU A CA 1
ATOM 2518 C C . LEU A 1 315 ? 1.955 0.684 -24.246 1.00 97.44 315 LEU A C 1
ATOM 2520 O O . LEU A 1 315 ? 0.743 0.835 -24.387 1.00 97.44 315 LEU A O 1
ATOM 2524 N N . GLN A 1 316 ? 2.749 0.277 -25.238 1.00 97.31 316 GLN A N 1
ATOM 2525 C CA . GLN A 1 316 ? 2.244 -0.061 -26.568 1.00 97.31 316 GLN A CA 1
ATOM 2526 C C . GLN A 1 316 ? 1.262 -1.234 -26.514 1.00 97.31 316 GLN A C 1
ATOM 2528 O O . GLN A 1 316 ? 0.184 -1.153 -27.104 1.00 97.31 316 GLN A O 1
ATOM 2533 N N . PHE A 1 317 ? 1.606 -2.292 -25.774 1.00 97.50 317 PHE A N 1
ATOM 2534 C CA . PHE A 1 317 ? 0.743 -3.453 -25.590 1.00 97.50 317 PHE A CA 1
ATOM 2535 C C . PHE A 1 317 ? -0.589 -3.062 -24.946 1.00 97.50 317 PHE A C 1
ATOM 2537 O O . PHE A 1 317 ? -1.631 -3.355 -25.519 1.00 97.50 317 PHE A O 1
ATOM 25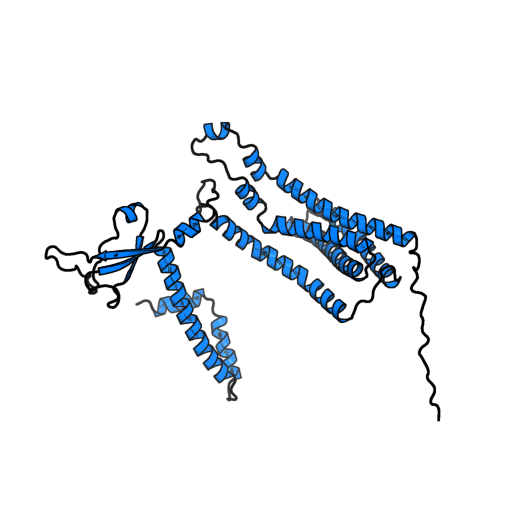44 N N . VAL A 1 318 ? -0.562 -2.349 -23.812 1.00 98.12 318 VAL A N 1
ATOM 2545 C CA . VAL A 1 318 ? -1.765 -1.909 -23.085 1.00 98.12 318 VAL A CA 1
ATOM 2546 C C . VAL A 1 318 ? -2.625 -0.986 -23.944 1.00 98.12 318 VAL A C 1
ATOM 2548 O O . VAL A 1 318 ? -3.838 -1.163 -24.009 1.00 98.12 318 VAL A O 1
ATOM 2551 N N . ALA A 1 319 ? -2.021 -0.011 -24.626 1.00 97.69 319 ALA A N 1
ATOM 2552 C CA . ALA A 1 319 ? -2.766 0.916 -25.469 1.00 97.69 319 ALA A CA 1
ATOM 2553 C C . ALA A 1 319 ? -3.478 0.189 -26.619 1.00 97.69 319 ALA A C 1
ATOM 2555 O O . ALA A 1 319 ? -4.655 0.452 -26.876 1.00 97.69 319 ALA A O 1
ATOM 2556 N N . ALA A 1 320 ? -2.790 -0.741 -27.289 1.00 97.75 320 ALA A N 1
ATOM 2557 C CA . ALA A 1 320 ? -3.362 -1.516 -28.382 1.00 97.75 320 ALA A CA 1
ATOM 2558 C C . ALA A 1 320 ? -4.423 -2.516 -27.892 1.00 97.75 320 ALA A C 1
ATOM 2560 O O . ALA A 1 320 ? -5.520 -2.557 -28.454 1.00 97.75 320 ALA A O 1
ATOM 2561 N N . SER A 1 321 ? -4.127 -3.288 -26.841 1.00 97.69 321 SER A N 1
ATOM 2562 C CA . SER A 1 321 ? -5.019 -4.332 -26.329 1.00 97.69 321 SER A CA 1
ATOM 2563 C C . SER A 1 321 ? -6.297 -3.746 -25.743 1.00 97.69 321 SER A C 1
ATOM 2565 O O . SER A 1 321 ? -7.379 -4.108 -26.193 1.00 97.69 321 SER A O 1
ATOM 2567 N N . VAL A 1 322 ? -6.199 -2.768 -24.836 1.00 98.06 322 VAL A N 1
ATOM 2568 C CA . VAL A 1 322 ? -7.370 -2.164 -24.179 1.00 98.06 322 VAL A CA 1
ATOM 2569 C C . VAL A 1 322 ? -8.268 -1.461 -25.196 1.00 98.06 322 VAL A C 1
ATOM 2571 O O . VAL A 1 322 ? -9.490 -1.569 -25.114 1.00 98.06 322 VAL A O 1
ATOM 2574 N N . SER A 1 323 ? -7.689 -0.778 -26.189 1.00 98.12 323 SER A N 1
ATOM 2575 C CA . SER A 1 323 ? -8.475 -0.132 -27.249 1.00 98.12 323 SER A CA 1
ATOM 2576 C C . SER A 1 323 ? -9.239 -1.159 -28.086 1.00 98.12 323 SER A C 1
ATOM 2578 O O . SER A 1 323 ? -10.431 -0.986 -28.343 1.00 98.12 323 SER A O 1
ATOM 2580 N N . LEU A 1 324 ? -8.576 -2.245 -28.494 1.00 98.06 324 LEU A N 1
ATOM 2581 C CA . LEU A 1 324 ? -9.199 -3.302 -29.286 1.00 98.06 324 LEU A CA 1
ATOM 2582 C C . LEU A 1 324 ? -10.275 -4.050 -28.485 1.00 98.06 324 LEU A C 1
ATOM 2584 O O . LEU A 1 324 ? -11.379 -4.262 -28.987 1.00 98.06 324 LEU A O 1
ATOM 2588 N N . GLU A 1 325 ? -9.983 -4.397 -27.231 1.00 97.12 325 GLU A N 1
ATOM 2589 C CA . GLU A 1 325 ? -10.917 -5.040 -26.304 1.00 97.12 325 GLU A CA 1
ATOM 2590 C C . GLU A 1 325 ? -12.149 -4.174 -26.049 1.00 97.12 325 GLU A C 1
ATOM 2592 O O . GLU A 1 325 ? -13.267 -4.687 -26.066 1.00 97.12 325 GLU A O 1
ATOM 2597 N N . LEU A 1 326 ? -11.978 -2.860 -25.874 1.00 97.88 326 LEU A N 1
ATOM 2598 C CA . LEU A 1 326 ? -13.092 -1.934 -25.692 1.00 97.88 326 LEU A CA 1
ATOM 2599 C C . LEU A 1 326 ? -13.979 -1.874 -26.939 1.00 97.88 326 LEU A C 1
ATOM 2601 O O . LEU A 1 326 ? -15.200 -1.947 -26.819 1.00 97.88 326 LEU A O 1
ATOM 2605 N N . LEU A 1 327 ? -13.388 -1.766 -28.134 1.00 98.19 327 LEU A N 1
ATOM 2606 C CA . LEU A 1 327 ? -14.141 -1.694 -29.390 1.00 98.19 327 LEU A CA 1
ATOM 2607 C C . LEU A 1 327 ? -14.914 -2.989 -29.662 1.00 98.19 327 LEU A C 1
ATOM 2609 O O . LEU A 1 327 ? -16.117 -2.951 -29.934 1.00 98.19 327 LEU A O 1
ATOM 2613 N N . ILE A 1 328 ? -14.242 -4.138 -29.549 1.00 97.00 328 ILE A N 1
ATOM 2614 C CA . ILE A 1 328 ? -14.858 -5.453 -29.757 1.00 97.00 328 ILE A CA 1
ATOM 2615 C C . ILE A 1 328 ? -15.892 -5.730 -28.661 1.00 97.00 328 ILE A C 1
ATOM 2617 O O . ILE A 1 328 ? -17.016 -6.135 -28.959 1.00 97.00 328 ILE A O 1
ATOM 2621 N N . GLY A 1 329 ? -15.551 -5.475 -27.399 1.00 95.38 329 GLY A N 1
ATOM 2622 C CA . GLY A 1 329 ? -16.435 -5.670 -26.253 1.00 95.38 329 GLY A CA 1
ATOM 2623 C C . GLY A 1 329 ? -17.697 -4.819 -26.347 1.00 95.38 329 GLY A C 1
ATOM 2624 O O . GLY A 1 329 ? -18.795 -5.331 -26.134 1.00 95.38 329 GLY A O 1
ATOM 2625 N N . LEU A 1 330 ? -17.571 -3.552 -26.751 1.00 97.19 330 LEU A N 1
ATOM 2626 C CA . LEU A 1 330 ? -18.710 -2.664 -26.973 1.00 97.19 330 LEU A CA 1
ATOM 2627 C C . LEU A 1 330 ? -19.584 -3.148 -28.136 1.00 97.19 330 LEU A C 1
ATOM 2629 O O . LEU A 1 330 ? -20.808 -3.204 -28.000 1.00 97.19 330 LEU A O 1
ATOM 2633 N N . PHE A 1 331 ? -18.978 -3.550 -29.256 1.00 95.75 331 PHE A N 1
ATOM 2634 C CA . PHE A 1 331 ? -19.703 -4.109 -30.398 1.00 95.75 331 PHE A CA 1
ATOM 2635 C C . PHE A 1 331 ? -20.508 -5.361 -30.009 1.00 95.75 331 PHE A C 1
ATOM 2637 O O . PHE A 1 331 ? -21.704 -5.471 -30.309 1.00 95.75 331 PHE A O 1
ATOM 2644 N N . ILE A 1 332 ? -19.878 -6.287 -29.281 1.00 93.44 332 ILE A N 1
ATOM 2645 C CA . ILE A 1 332 ? -20.521 -7.502 -28.776 1.00 93.44 332 ILE A CA 1
ATOM 2646 C C . ILE A 1 332 ? -21.634 -7.150 -27.781 1.00 93.44 332 ILE A C 1
ATOM 2648 O O . ILE A 1 332 ? -22.737 -7.691 -27.883 1.00 93.44 332 ILE A O 1
ATOM 2652 N N . ALA A 1 333 ? -21.390 -6.222 -26.852 1.00 94.12 333 ALA A N 1
ATOM 2653 C CA . ALA A 1 333 ? -22.368 -5.802 -25.852 1.00 94.12 333 ALA A CA 1
ATOM 2654 C C . ALA A 1 333 ? -23.631 -5.216 -26.498 1.00 94.12 333 ALA A C 1
ATOM 2656 O O . ALA A 1 333 ? -24.742 -5.608 -26.135 1.00 94.12 333 ALA A O 1
ATOM 2657 N N . LEU A 1 334 ? -23.479 -4.336 -27.495 1.00 93.75 334 LEU A N 1
ATOM 2658 C CA . LEU A 1 334 ? -24.602 -3.767 -28.248 1.00 93.75 334 LEU A CA 1
ATOM 2659 C C . LEU A 1 334 ? -25.376 -4.848 -29.010 1.00 93.75 334 LEU A C 1
ATOM 2661 O O . LEU A 1 334 ? -26.608 -4.877 -28.964 1.00 93.75 334 LEU A O 1
ATOM 2665 N N . THR A 1 335 ? -24.657 -5.781 -29.638 1.00 91.56 335 THR A N 1
ATOM 2666 C CA . THR A 1 335 ? -25.261 -6.904 -30.364 1.00 91.56 335 THR A CA 1
ATOM 2667 C C . THR A 1 335 ? -26.097 -7.775 -29.426 1.00 91.56 335 THR A C 1
ATOM 2669 O O . THR A 1 335 ? -27.276 -8.002 -29.687 1.00 91.56 335 THR A O 1
ATOM 2672 N N . VAL A 1 336 ? -25.543 -8.193 -28.283 1.00 91.25 336 VAL A N 1
ATOM 2673 C CA . VAL A 1 336 ? -26.224 -9.030 -27.275 1.00 91.25 336 VAL A CA 1
ATOM 2674 C C . VAL A 1 336 ? -27.369 -8.291 -26.565 1.00 91.25 336 VAL A C 1
ATOM 2676 O O . VAL A 1 336 ? -28.333 -8.903 -26.075 1.00 91.25 336 VAL A O 1
ATOM 2679 N N . ASN A 1 337 ? -27.285 -6.962 -26.486 1.00 92.88 337 ASN A N 1
ATOM 2680 C CA . ASN A 1 337 ? -28.350 -6.142 -25.927 1.00 92.88 337 ASN A CA 1
ATOM 2681 C C . ASN A 1 337 ? -29.579 -6.055 -26.849 1.00 92.88 337 ASN A C 1
ATOM 2683 O O . ASN A 1 337 ? -30.689 -5.888 -26.345 1.00 92.88 337 ASN A O 1
ATOM 2687 N N . SER A 1 338 ? -29.409 -6.233 -28.163 1.00 90.00 338 SER A N 1
ATOM 2688 C CA . SER A 1 338 ? -30.514 -6.214 -29.127 1.00 90.00 338 SER A CA 1
ATOM 2689 C C . SER A 1 338 ? -31.497 -7.391 -28.957 1.00 90.00 338 SER A C 1
ATOM 2691 O O . SER A 1 338 ? -31.193 -8.426 -28.352 1.00 90.00 338 SER A O 1
ATOM 2693 N N . ASN A 1 339 ? -32.719 -7.228 -29.476 1.00 85.44 339 ASN A N 1
ATOM 2694 C CA . ASN A 1 339 ? -33.796 -8.215 -29.356 1.00 85.44 339 ASN A CA 1
ATOM 2695 C C . ASN A 1 339 ? -33.725 -9.265 -30.480 1.00 85.44 339 ASN A C 1
ATOM 2697 O O . ASN A 1 339 ? -34.457 -9.176 -31.462 1.00 85.44 339 ASN A O 1
ATOM 2701 N N . PHE A 1 340 ? -32.873 -10.282 -30.319 1.00 89.81 340 PHE A N 1
ATOM 2702 C CA . PHE A 1 340 ? -32.806 -11.450 -31.211 1.00 89.81 340 PHE A CA 1
ATOM 2703 C C . PHE A 1 340 ? -33.061 -12.767 -30.461 1.00 89.81 340 PHE A C 1
ATOM 2705 O O . PHE A 1 340 ? -32.860 -12.891 -29.247 1.00 89.81 340 PHE A O 1
ATOM 2712 N N . ARG A 1 341 ? -33.532 -13.779 -31.199 1.00 84.31 341 ARG A N 1
ATOM 2713 C CA . ARG A 1 341 ? -33.802 -15.125 -30.669 1.00 84.31 341 ARG A CA 1
ATOM 2714 C C . ARG A 1 341 ? -32.464 -15.818 -30.383 1.00 84.31 341 ARG A C 1
ATOM 2716 O O . ARG A 1 341 ? -31.627 -15.905 -31.269 1.00 84.31 341 ARG A O 1
ATOM 2723 N N . GLY A 1 342 ? -32.262 -16.291 -29.149 1.00 87.38 342 GLY A N 1
ATOM 2724 C CA . GLY A 1 342 ? -31.024 -16.971 -28.725 1.00 87.38 342 GLY A CA 1
ATOM 2725 C C . GLY A 1 342 ? -30.067 -16.146 -27.851 1.00 87.38 342 GLY A C 1
ATOM 2726 O O . GLY A 1 342 ? -29.055 -16.677 -27.398 1.00 87.38 342 GLY A O 1
ATOM 2727 N N . ARG A 1 343 ? -30.402 -14.890 -27.519 1.00 87.06 343 ARG A N 1
ATOM 2728 C CA . ARG A 1 343 ? -29.559 -14.008 -26.682 1.00 87.06 343 ARG A CA 1
ATOM 2729 C C . ARG A 1 343 ? -29.138 -14.593 -25.323 1.00 87.06 343 ARG A C 1
ATOM 2731 O O . ARG A 1 343 ? -28.067 -14.262 -24.824 1.00 87.06 343 ARG A O 1
ATOM 2738 N N . GLY A 1 344 ? -29.960 -15.462 -24.726 1.00 88.00 344 GLY A N 1
ATOM 2739 C CA . GLY A 1 344 ? -29.645 -16.130 -23.456 1.00 88.00 344 GLY A CA 1
ATOM 2740 C C . GLY A 1 344 ? -28.470 -17.104 -23.574 1.00 88.00 344 GLY A C 1
ATOM 2741 O O . GLY A 1 344 ? -27.552 -17.056 -22.762 1.00 88.00 344 GLY A O 1
ATOM 2742 N N . TYR A 1 345 ? -28.452 -17.920 -24.632 1.00 92.56 345 TYR A N 1
ATOM 2743 C CA . TYR A 1 345 ? -27.350 -18.846 -24.901 1.00 92.56 345 TYR A CA 1
ATOM 2744 C C . TYR A 1 345 ? -26.050 -18.102 -25.204 1.00 92.56 345 TYR A C 1
ATOM 2746 O O . TYR A 1 345 ? -25.003 -18.465 -24.680 1.00 92.56 345 TYR A O 1
ATOM 2754 N N . MET A 1 346 ? -26.123 -17.016 -25.980 1.00 90.88 346 MET A N 1
ATOM 2755 C CA . MET A 1 346 ? -24.951 -16.198 -26.299 1.00 90.88 346 MET A CA 1
ATOM 2756 C C . MET A 1 346 ? -24.293 -15.618 -25.035 1.00 90.88 346 MET A C 1
ATOM 2758 O O . MET A 1 346 ? -23.078 -15.707 -24.890 1.00 90.88 346 MET A O 1
ATOM 2762 N N . ARG A 1 347 ? -25.089 -15.113 -24.078 1.00 90.38 347 ARG A N 1
ATOM 2763 C CA . ARG A 1 347 ? -24.581 -14.644 -22.773 1.00 90.38 347 ARG A CA 1
ATOM 2764 C C . ARG A 1 347 ? -23.928 -15.756 -21.955 1.00 90.38 347 ARG A C 1
ATOM 2766 O O . ARG A 1 347 ? -22.923 -15.504 -21.304 1.00 90.38 347 ARG A O 1
ATOM 2773 N N . ALA A 1 348 ? -24.484 -16.966 -21.990 1.00 91.81 348 ALA A N 1
ATOM 2774 C CA . ALA A 1 348 ? -23.921 -18.103 -21.268 1.00 91.81 348 ALA A CA 1
ATOM 2775 C C . ALA A 1 348 ? -22.565 -18.539 -21.852 1.00 91.81 348 ALA A C 1
ATOM 2777 O O . ALA A 1 348 ? -21.609 -18.718 -21.104 1.00 91.81 348 ALA A O 1
ATOM 2778 N N . VAL A 1 349 ? -22.455 -18.644 -23.183 1.00 93.62 349 VAL A N 1
ATOM 2779 C CA . VAL A 1 349 ? -21.204 -19.032 -23.864 1.00 93.62 349 VAL A CA 1
ATOM 2780 C C . VAL A 1 349 ? -20.081 -18.026 -23.595 1.00 93.62 349 VAL A C 1
ATOM 2782 O O . VAL A 1 349 ? -18.939 -18.427 -23.398 1.00 93.62 349 VAL A O 1
ATOM 2785 N N . MET A 1 350 ? -20.398 -16.731 -23.506 1.00 91.12 350 MET A N 1
ATOM 2786 C CA . MET A 1 350 ? -19.415 -15.678 -23.208 1.00 91.12 350 MET A CA 1
ATOM 2787 C C . MET A 1 350 ? -18.770 -15.785 -21.822 1.00 91.12 350 MET A C 1
ATOM 2789 O O . MET A 1 350 ? -17.700 -15.221 -21.621 1.00 91.12 350 MET A O 1
ATOM 2793 N N . LEU A 1 351 ? -19.385 -16.499 -20.875 1.00 91.25 351 LEU A N 1
ATOM 2794 C CA . LEU A 1 351 ? -18.811 -16.713 -19.543 1.00 91.25 351 LEU A CA 1
ATOM 2795 C C . LEU A 1 351 ? -17.825 -17.887 -19.503 1.00 91.25 351 LEU A C 1
ATOM 2797 O O . LEU A 1 351 ? -17.021 -17.968 -18.577 1.00 91.25 351 LEU A O 1
ATOM 2801 N N . VAL A 1 352 ? -17.853 -18.782 -20.500 1.00 91.94 352 VAL A N 1
ATOM 2802 C CA . VAL A 1 352 ? -16.987 -19.972 -20.542 1.00 91.94 352 VAL A CA 1
ATOM 2803 C C . VAL A 1 352 ? -15.499 -19.606 -20.515 1.00 91.94 352 VAL A C 1
ATOM 2805 O O . VAL A 1 352 ? -14.784 -20.186 -19.700 1.00 91.94 352 VAL A O 1
ATOM 2808 N N . PRO A 1 353 ? -15.004 -18.633 -21.309 1.00 87.94 353 PRO A N 1
ATOM 2809 C CA . PRO A 1 353 ? -13.582 -18.294 -21.305 1.00 87.94 353 PRO A CA 1
ATOM 2810 C C . PRO A 1 353 ? -13.084 -17.753 -19.962 1.00 87.94 353 PRO A C 1
ATOM 2812 O O . PRO A 1 353 ? -11.937 -17.999 -19.607 1.00 87.94 353 PRO A O 1
ATOM 2815 N N . TRP A 1 354 ? -13.936 -17.069 -19.189 1.00 91.25 354 TRP A N 1
ATOM 2816 C CA . TRP A 1 354 ? -13.562 -16.555 -17.865 1.00 91.25 354 TRP A CA 1
ATOM 2817 C C . TRP A 1 354 ? -13.323 -17.676 -16.844 1.00 91.25 354 TRP A C 1
ATOM 2819 O O . TRP A 1 354 ? -12.549 -17.507 -15.906 1.00 91.25 354 TRP A O 1
ATOM 2829 N N . ALA A 1 355 ? -13.947 -18.840 -17.042 1.00 92.00 355 ALA A N 1
ATOM 2830 C CA . ALA A 1 355 ? -13.725 -20.006 -16.196 1.00 92.00 355 ALA A CA 1
ATOM 2831 C C . ALA A 1 355 ? -12.402 -20.733 -16.503 1.00 92.00 355 ALA A C 1
ATOM 2833 O O . ALA A 1 355 ? -11.986 -21.583 -15.716 1.00 92.00 355 ALA A O 1
ATOM 2834 N N . ILE A 1 356 ? -11.746 -20.435 -17.634 1.00 93.88 356 ILE A N 1
ATOM 2835 C CA . ILE A 1 356 ? -10.492 -21.084 -18.026 1.00 93.88 356 ILE A CA 1
ATOM 2836 C C . ILE A 1 356 ? -9.327 -20.430 -17.263 1.00 93.88 356 ILE A C 1
ATOM 2838 O O . ILE A 1 356 ? -9.102 -19.226 -17.404 1.00 93.88 356 ILE A O 1
ATOM 2842 N N . PRO A 1 357 ? -8.537 -21.198 -16.487 1.00 94.38 357 PRO A N 1
ATOM 2843 C CA . PRO A 1 357 ? -7.344 -20.685 -15.825 1.00 94.38 357 PRO A CA 1
ATOM 2844 C C . PRO A 1 357 ? -6.350 -20.074 -16.818 1.00 94.38 357 PRO A C 1
ATOM 2846 O O . PRO A 1 357 ? -6.019 -20.679 -17.839 1.00 94.38 357 PRO A O 1
ATOM 2849 N N . THR A 1 358 ? -5.801 -18.909 -16.478 1.00 94.50 358 THR A N 1
ATOM 2850 C CA . THR A 1 358 ? -4.884 -18.141 -17.340 1.00 94.50 358 THR A CA 1
ATOM 2851 C C . THR A 1 358 ? -3.663 -18.942 -17.800 1.00 94.50 358 THR A C 1
ATOM 2853 O O . THR A 1 358 ? -3.246 -18.817 -18.948 1.00 94.50 358 THR A O 1
ATOM 2856 N N . VAL A 1 359 ? -3.127 -19.820 -16.946 1.00 94.06 359 VAL A N 1
ATOM 2857 C CA . VAL A 1 359 ? -1.987 -20.699 -17.271 1.00 94.06 359 VAL A CA 1
ATOM 2858 C C . VAL A 1 359 ? -2.326 -21.681 -18.397 1.00 94.06 359 VAL A C 1
ATOM 2860 O O . VAL A 1 359 ? -1.486 -21.944 -19.256 1.00 94.06 359 VAL A O 1
ATOM 2863 N N . ILE A 1 360 ? -3.556 -22.203 -18.426 1.00 94.69 360 ILE A N 1
ATOM 2864 C CA . ILE A 1 360 ? -4.007 -23.118 -19.484 1.00 94.69 360 ILE A CA 1
ATOM 2865 C C . ILE A 1 360 ? -4.131 -22.351 -20.796 1.00 94.69 360 ILE A C 1
ATOM 2867 O O . ILE A 1 360 ? -3.604 -22.796 -21.813 1.00 94.69 360 ILE A O 1
ATOM 2871 N N . SER A 1 361 ? -4.753 -21.170 -20.760 1.00 92.88 361 SER A N 1
ATOM 2872 C CA . SER A 1 361 ? -4.846 -20.291 -21.927 1.00 92.88 361 SER A CA 1
ATOM 2873 C C . SER A 1 361 ? -3.461 -19.966 -22.493 1.00 92.88 361 SER A C 1
ATOM 2875 O O . SER A 1 361 ? -3.255 -20.096 -23.696 1.00 92.88 361 SER A O 1
ATOM 2877 N N . ALA A 1 362 ? -2.486 -19.633 -21.640 1.00 93.94 362 ALA A N 1
ATOM 2878 C CA . ALA A 1 362 ? -1.113 -19.358 -22.064 1.00 93.94 362 ALA A CA 1
ATOM 2879 C C . ALA A 1 362 ? -0.463 -20.562 -22.769 1.00 93.94 362 ALA A C 1
ATOM 2881 O O . ALA A 1 362 ? 0.132 -20.399 -23.832 1.00 93.94 362 ALA A O 1
ATOM 2882 N N . ARG A 1 363 ? -0.625 -21.778 -22.229 1.00 94.19 363 ARG A N 1
ATOM 2883 C CA . ARG A 1 363 ? -0.102 -23.004 -22.855 1.00 94.19 363 ARG A CA 1
ATOM 2884 C C . ARG A 1 363 ? -0.778 -23.338 -24.183 1.00 94.19 363 ARG A C 1
ATOM 2886 O O . ARG A 1 363 ? -0.103 -23.812 -25.088 1.00 94.19 363 ARG A O 1
ATOM 2893 N N . LEU A 1 364 ? -2.081 -23.089 -24.320 1.00 93.94 364 LEU A N 1
ATOM 2894 C CA . LEU A 1 364 ? -2.791 -23.287 -25.589 1.00 93.94 364 LEU A CA 1
ATOM 2895 C C . LEU A 1 364 ? -2.238 -22.372 -26.687 1.00 93.94 364 LEU A C 1
ATOM 2897 O O . LEU A 1 364 ? -1.984 -22.843 -27.792 1.00 93.94 364 LEU A O 1
ATOM 2901 N N . TRP A 1 365 ? -2.011 -21.093 -26.374 1.00 93.62 365 TRP A N 1
ATOM 2902 C CA . TRP A 1 365 ? -1.403 -20.149 -27.314 1.00 93.62 365 TRP A CA 1
ATOM 2903 C C . TRP A 1 365 ? 0.047 -20.506 -27.640 1.00 93.62 365 TRP A C 1
ATOM 2905 O O . TRP A 1 365 ? 0.416 -20.478 -28.809 1.00 93.62 365 TRP A O 1
ATOM 2915 N N . GLU A 1 366 ? 0.846 -20.892 -26.639 1.00 94.44 366 GLU A N 1
ATOM 2916 C CA . GLU A 1 366 ? 2.220 -21.363 -26.853 1.00 94.44 366 GLU A CA 1
ATOM 2917 C C . GLU A 1 366 ? 2.246 -22.539 -27.834 1.00 94.44 366 GLU A C 1
ATOM 2919 O O . GLU A 1 366 ? 2.986 -22.497 -28.806 1.00 94.44 366 GLU A O 1
ATOM 2924 N N . LEU A 1 367 ? 1.414 -23.563 -27.623 1.00 94.00 367 LEU A N 1
ATOM 2925 C CA . LEU A 1 367 ? 1.360 -24.735 -28.502 1.00 94.00 367 LEU A CA 1
ATOM 2926 C C . LEU A 1 367 ? 0.836 -24.410 -29.907 1.00 94.00 367 LEU A C 1
ATOM 2928 O O . LEU A 1 367 ? 1.229 -25.072 -30.858 1.00 94.00 367 LEU A O 1
ATOM 2932 N N . MET A 1 368 ? -0.053 -23.424 -30.037 1.00 94.25 368 MET A N 1
ATOM 2933 C CA . MET A 1 368 ? -0.620 -23.010 -31.324 1.00 94.25 368 MET A CA 1
ATOM 2934 C C . MET A 1 368 ? 0.365 -22.194 -32.171 1.00 94.25 368 MET A C 1
ATOM 2936 O O . MET A 1 368 ? 0.319 -22.279 -33.392 1.00 94.25 368 MET A O 1
ATOM 2940 N N . LEU A 1 369 ? 1.209 -21.381 -31.528 1.00 94.06 369 LEU A N 1
ATOM 2941 C CA . LEU A 1 369 ? 2.136 -20.449 -32.185 1.00 94.06 369 LEU A CA 1
ATOM 2942 C C . LEU A 1 369 ? 3.575 -20.977 -32.267 1.00 94.06 369 LEU A C 1
ATOM 2944 O O . LEU A 1 369 ? 4.450 -20.295 -32.796 1.00 94.06 369 LEU A O 1
ATOM 2948 N N . LYS A 1 370 ? 3.836 -22.154 -31.698 1.00 87.00 370 LYS A N 1
ATOM 2949 C CA . LYS A 1 370 ? 5.134 -22.819 -31.748 1.00 87.00 370 LYS A CA 1
ATOM 2950 C C . LYS A 1 370 ? 5.217 -23.666 -33.015 1.00 87.00 370 LYS A C 1
ATOM 2952 O O . LYS A 1 370 ? 4.735 -24.796 -33.020 1.00 87.00 370 LYS A O 1
ATOM 2957 N N . ASP A 1 371 ? 5.828 -23.094 -34.047 1.00 59.56 371 ASP A N 1
ATOM 2958 C CA . ASP A 1 371 ? 6.342 -23.828 -35.212 1.00 59.56 371 ASP A CA 1
ATOM 2959 C C . ASP A 1 371 ? 7.649 -24.570 -34.879 1.00 59.56 371 ASP A C 1
ATOM 2961 O O . ASP A 1 371 ? 8.509 -23.990 -34.166 1.00 59.56 371 ASP A O 1
#

Secondary structure (DSSP, 8-state):
------------S--S--PPPHHHHHHHHHHHHHHHHHHHHHHHHHHHHHHT-HHHHHHHT--HHHHHH-TT-PPPPHHHHHHHHTTTHHHHHHHHHHHHHHHHHHHHHTTBHHHHHHHHHHHHHHHHHHHHHHHHHHHHH-SSHHHHHHHHHHHHHHHHHHHHHHHHHHHHHTT-SB----HHHHHHHHHHHHHHHHHHHHHHHHHHHHHHHHHHHTB-PPTT--SPP-B-TTHHHHHHH-EEEEEEEB-B-TTSSBPBPTTS-B-BPPPPHHHHHTT-EEEEEE--TTTS-TTEEEEEEESSHHHHHHHHHHHHHHHHHHHHHHHHHHHHHHHHHS--TTHHHHHHHTTTGGGS-HHHHHHHHHHHH--

Foldseek 3Di:
DDDDDPDDDPPPDDPPDPDPDPVLLVVLLVVLVVLLVVLVVLVVVVVVCCVPDPLLVCLVVDDCVVCVVPVPDDRFDSVLSCCVVQNDVNVVVSNVSSVVSNVLSVVSNVQAPVSLVVLLLVLVVLLVVLVCQLVVQCVVVPPDPVSNVVSVVSVVSNVVSVVSNVVSVVCSVVSSGDDDDDPVNVVVVVVCSVVVVVVVVVCVVVVVVVSVVVSVQQWPDDPPDPDRIDGNGCVSVCQLPDKDKDKWFADADPVRDFDADPVRHGHTDFPDVVVVVVQKDFQDWADDVVPDDPGITITIIGSDSVSVNVVVVVVVCCVVVVVVCCVVVVVVVVVLPDDDPCSVVVVVVVCVVVPDDPVVVVVVVCVVPPD

pLDDT: mean 85.8, std 12.95, range [31.59, 98.19]

Radius of gyration: 34.56 Å; chains: 1; bounding box: 103×62×88 Å

Sequence (371 aa):
MNHNNTQPKTSSDDTTHRRLSGKDRLVLEVLSIVTILIGVVVLLYFFNSVRTDSKINEVLDWSAEQTEEDPNAERPSLLLAFLDSFGIIVPILILFLGGLFIRLGWWLRQRNVNAARWAQITYAWLAIASGMLAILQPVIDGVNTDSLLAAVPFVLLVIPFRLVLLWLDRALDNDVFLGEEPFAARDTRTAWSLLVPTMAVLIIVAARPLEQSFINSLTDKRFASQTVPNFVGLGNYEKLMTVRFDVVECRRDDNGECRRRDDGSIRWELIDRSLLEDGYRTAWNLNWPIITDSEHALAVSGLDAEWLKSVWTTLQFVAASVSLELLIGLFIALTVNSNFRGRGYMRAVMLVPWAIPTVISARLWELMLKD